Protein AF-A0A656JTE7-F1 (afdb_monomer_lite)

Foldseek 3Di:
DVVVVVVVVVVVPPPDPPLQDFDKDKDADDDPQQADDPVLLVLLVVCQDDDSQVVLQLQLQVLLCAPPPDPDSVVSCVSPVVWHWGWDDDPGHIMIIIDRGGCSQDDPNHGDNVSSNSSSLSSQLSSVVVVVVPDPPADPVDPVSVVVVVVVSCVSSVVDDPPDDDQEDEWDDDLDDDPVQLQVLLVQLLVSLLVVHHYDYPDHHRSRVRSVNNNVVNVVVVVNDD

Radius of gyration: 21.3 Å; chains: 1; bounding box: 39×56×63 Å

Structure (mmCIF, N/CA/C/O backbone):
data_AF-A0A656JTE7-F1
#
_entry.id   AF-A0A656JTE7-F1
#
loop_
_atom_site.group_PDB
_atom_site.id
_atom_site.type_symbol
_atom_site.label_atom_id
_atom_site.label_alt_id
_atom_site.label_comp_id
_atom_site.label_asym_id
_atom_site.label_entity_id
_atom_site.label_seq_id
_atom_site.pdbx_PDB_ins_code
_atom_site.Cartn_x
_atom_site.Cartn_y
_atom_site.Cartn_z
_atom_site.occupancy
_atom_site.B_iso_or_equiv
_atom_site.auth_seq_id
_atom_site.auth_comp_id
_atom_site.auth_asym_id
_atom_site.auth_atom_id
_atom_site.pdbx_PDB_model_num
ATOM 1 N N . MET A 1 1 ? -14.676 37.679 -35.243 1.00 40.81 1 MET A N 1
ATOM 2 C CA . MET A 1 1 ? -15.441 36.470 -34.857 1.00 40.81 1 MET A CA 1
ATOM 3 C C . MET A 1 1 ? -14.579 35.398 -34.183 1.00 40.81 1 MET A C 1
ATOM 5 O O . MET A 1 1 ? -15.096 34.707 -33.324 1.00 40.81 1 MET A O 1
ATOM 9 N N . PHE A 1 2 ? -13.274 35.297 -34.479 1.00 31.73 2 PHE A N 1
ATOM 10 C CA . PHE A 1 2 ? -12.371 34.332 -33.820 1.00 31.73 2 PHE A CA 1
ATOM 11 C C . PHE A 1 2 ? -11.876 34.737 -32.419 1.00 31.73 2 PHE A C 1
ATOM 13 O O . PHE A 1 2 ? -11.515 33.875 -31.628 1.00 31.73 2 PHE A O 1
ATOM 20 N N . THR A 1 3 ? -11.901 36.024 -32.073 1.00 31.39 3 THR A N 1
ATOM 21 C CA . THR A 1 3 ? -11.416 36.503 -30.767 1.00 31.39 3 THR A CA 1
ATOM 22 C C . THR A 1 3 ? -12.443 36.350 -29.641 1.00 31.39 3 THR A C 1
ATOM 24 O O . THR A 1 3 ? -12.059 36.286 -28.483 1.00 31.39 3 THR A O 1
ATOM 27 N N . ILE A 1 4 ? -13.737 36.241 -29.966 1.00 37.91 4 ILE A N 1
ATOM 28 C CA . ILE A 1 4 ? -14.815 36.108 -28.967 1.00 37.91 4 ILE A CA 1
ATOM 29 C C . ILE A 1 4 ? -14.933 34.652 -28.476 1.00 37.91 4 ILE A C 1
ATOM 31 O O . ILE A 1 4 ? -15.055 34.431 -27.280 1.00 37.91 4 ILE A O 1
ATOM 35 N N . LEU A 1 5 ? -14.727 33.652 -29.348 1.00 35.12 5 LEU A N 1
ATOM 36 C CA . LEU A 1 5 ? -14.721 32.234 -28.945 1.00 35.12 5 LEU A CA 1
ATOM 37 C C . LEU A 1 5 ? -13.533 31.837 -28.050 1.00 35.12 5 LEU A C 1
ATOM 39 O O . LEU A 1 5 ? -13.635 30.886 -27.281 1.00 35.12 5 LEU A O 1
ATOM 43 N N . MET A 1 6 ? -12.402 32.543 -28.133 1.00 35.53 6 MET A 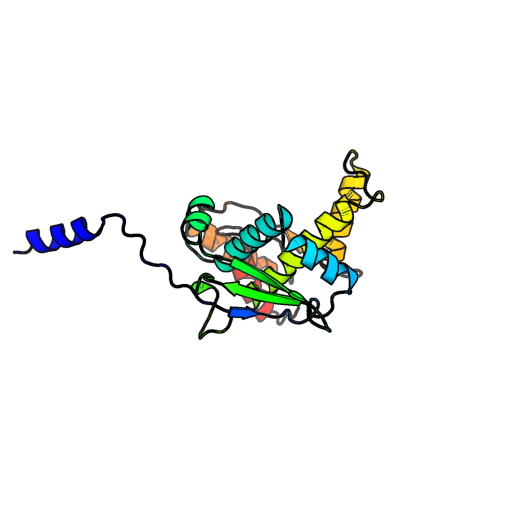N 1
ATOM 44 C CA . MET A 1 6 ? -11.236 32.242 -27.293 1.00 35.53 6 MET A CA 1
ATOM 45 C C . MET A 1 6 ? -11.370 32.848 -25.888 1.00 35.53 6 MET A C 1
ATOM 47 O O . MET A 1 6 ? -10.852 32.284 -24.928 1.00 35.53 6 MET A O 1
ATOM 51 N N . LEU A 1 7 ? -12.114 33.952 -25.755 1.00 33.84 7 LEU A N 1
ATOM 52 C CA . LEU A 1 7 ? -12.445 34.560 -24.465 1.00 33.84 7 LEU A CA 1
ATOM 53 C C . LEU A 1 7 ? -13.549 33.790 -23.725 1.00 33.84 7 LEU A C 1
ATOM 55 O O . LEU A 1 7 ? -13.443 33.655 -22.511 1.00 33.84 7 LEU A O 1
ATOM 59 N N . ASP A 1 8 ? -14.507 33.174 -24.427 1.00 35.09 8 ASP A N 1
ATOM 60 C CA . ASP A 1 8 ? -15.477 32.255 -23.800 1.00 35.09 8 ASP A CA 1
ATOM 61 C C . ASP A 1 8 ? -14.818 30.951 -23.304 1.00 35.09 8 ASP A C 1
ATOM 63 O O . ASP A 1 8 ? -15.209 30.401 -22.275 1.00 35.09 8 ASP A O 1
ATOM 67 N N . CYS A 1 9 ? -13.751 30.483 -23.966 1.00 35.25 9 CYS A N 1
ATOM 68 C CA . CYS A 1 9 ? -12.954 29.349 -23.482 1.00 35.25 9 CYS A CA 1
ATOM 69 C C . CYS A 1 9 ? -12.100 29.692 -22.247 1.00 35.25 9 CYS A C 1
ATOM 71 O O . CYS A 1 9 ? -11.845 28.815 -21.425 1.00 35.25 9 CYS A O 1
ATOM 73 N N . ILE A 1 10 ? -11.675 30.952 -22.096 1.00 40.16 10 ILE A N 1
ATOM 74 C CA . ILE A 1 10 ? -10.917 31.421 -20.925 1.00 40.16 10 ILE A CA 1
ATOM 75 C C . ILE A 1 10 ? -11.865 31.777 -19.765 1.00 40.16 10 ILE A C 1
ATOM 77 O O . ILE A 1 10 ? -11.528 31.528 -18.611 1.00 40.16 10 ILE A O 1
ATOM 81 N N . ALA A 1 11 ? -13.085 32.253 -20.043 1.00 34.31 11 ALA A N 1
ATOM 82 C CA . ALA A 1 11 ? -14.123 32.479 -19.031 1.00 34.31 11 ALA A CA 1
ATOM 83 C C . ALA A 1 11 ? -14.723 31.172 -18.467 1.00 34.31 11 ALA A C 1
ATOM 85 O O . ALA A 1 11 ? -15.255 31.163 -17.361 1.00 34.31 11 ALA A O 1
ATOM 86 N N . LEU A 1 12 ? -14.575 30.042 -19.170 1.00 37.16 12 LEU A N 1
ATOM 87 C CA . LEU A 1 12 ? -14.882 28.702 -18.646 1.00 37.16 12 LEU A CA 1
ATOM 88 C C . LEU A 1 12 ? -13.762 28.099 -17.776 1.00 37.16 12 LEU A C 1
ATOM 90 O O . LEU A 1 12 ? -13.937 27.002 -17.249 1.00 37.16 12 LEU A O 1
ATOM 94 N N . MET A 1 13 ? -12.643 28.809 -17.582 1.00 37.09 13 MET A N 1
ATOM 95 C CA . MET A 1 13 ? -11.623 28.480 -16.575 1.00 37.09 13 MET A CA 1
ATOM 96 C C . MET A 1 13 ? -11.874 29.189 -15.232 1.00 37.09 13 MET A C 1
ATOM 98 O O . MET A 1 13 ? -10.973 29.281 -14.398 1.00 37.09 13 MET A O 1
ATOM 102 N N . GLU A 1 14 ? -13.098 29.665 -14.983 1.00 37.28 14 GLU A N 1
ATOM 103 C CA . GLU A 1 14 ? -13.570 29.810 -13.609 1.00 37.28 14 GLU A CA 1
ATOM 104 C C . GLU A 1 14 ? -13.560 28.439 -12.934 1.00 37.28 14 GLU A C 1
ATOM 106 O O . GLU A 1 14 ? -13.979 27.436 -13.508 1.00 37.28 14 GLU A O 1
ATOM 111 N N . ASN A 1 15 ? -13.059 28.431 -11.703 1.00 43.12 15 ASN A N 1
ATOM 112 C CA . ASN A 1 15 ? -12.773 27.312 -10.815 1.00 43.12 15 ASN A C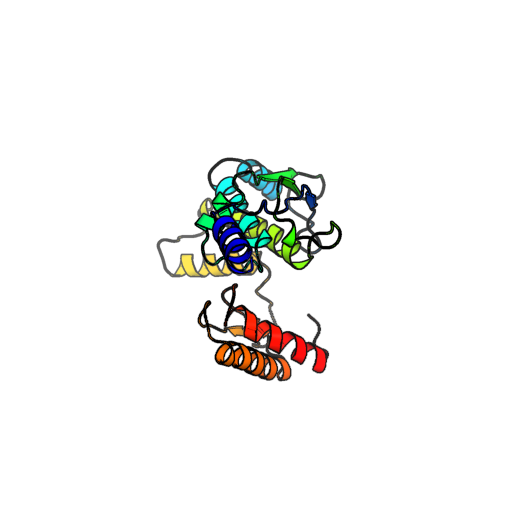A 1
ATOM 113 C C . ASN A 1 15 ? -14.024 26.480 -10.443 1.00 43.12 15 ASN A C 1
ATOM 115 O O . ASN A 1 15 ? -14.351 26.306 -9.270 1.00 43.12 15 ASN A O 1
ATOM 119 N N . ARG A 1 16 ? -14.762 25.969 -11.432 1.00 37.91 16 ARG A N 1
ATOM 120 C CA . ARG A 1 16 ? -15.758 24.923 -11.241 1.00 37.91 16 ARG A CA 1
ATOM 121 C C . ARG A 1 16 ? -14.979 23.646 -10.990 1.00 37.91 16 ARG A C 1
ATOM 123 O O . ARG A 1 16 ? -14.447 23.049 -11.923 1.00 37.91 16 ARG A O 1
ATOM 130 N N . MET A 1 17 ? -14.913 23.228 -9.725 1.00 46.97 17 MET A N 1
ATOM 131 C CA . MET A 1 17 ? -14.625 21.835 -9.405 1.00 46.97 17 MET A CA 1
ATOM 132 C C . MET A 1 17 ? -15.551 20.980 -10.273 1.00 46.97 17 MET A C 1
ATOM 134 O O . MET A 1 17 ? -16.766 20.978 -10.074 1.00 46.97 17 MET A O 1
ATOM 138 N N . ILE A 1 18 ? -14.992 20.320 -11.288 1.00 51.16 18 ILE A N 1
ATOM 139 C CA . ILE A 1 18 ? -15.720 19.323 -12.066 1.00 51.16 18 ILE A CA 1
ATOM 140 C C . ILE A 1 18 ? -16.285 18.337 -11.037 1.00 51.16 18 ILE A C 1
ATOM 142 O O . ILE A 1 18 ? -15.498 17.854 -10.214 1.00 51.16 18 ILE A O 1
ATOM 146 N N . PRO A 1 19 ? -17.604 18.059 -11.028 1.00 57.41 19 PRO A N 1
ATOM 147 C CA . PRO A 1 19 ? -18.173 17.091 -10.105 1.00 57.41 19 PRO A CA 1
ATOM 148 C C . PRO A 1 19 ? -17.434 15.771 -10.305 1.00 57.41 19 PRO A C 1
ATOM 150 O O . PRO A 1 19 ? -17.513 15.167 -11.377 1.00 57.41 19 PRO A O 1
ATOM 153 N N . ARG A 1 20 ? -16.646 15.357 -9.310 1.00 75.94 20 ARG A N 1
ATOM 154 C CA . ARG A 1 20 ? -15.964 14.067 -9.374 1.00 75.94 20 ARG A CA 1
ATOM 155 C C . ARG A 1 20 ? -17.026 12.983 -9.282 1.00 75.94 20 ARG A C 1
ATOM 157 O O . ARG A 1 20 ? -17.931 13.071 -8.455 1.00 75.94 20 ARG A O 1
ATOM 164 N N . GLN A 1 21 ? -16.942 11.993 -10.164 1.00 89.19 21 GLN A N 1
ATOM 165 C CA . GLN A 1 21 ? -17.886 10.887 -10.146 1.00 89.19 21 GLN A CA 1
ATOM 166 C C . GLN A 1 21 ? -17.692 10.080 -8.865 1.00 89.19 21 GLN A C 1
ATOM 168 O O . GLN A 1 21 ? -16.569 9.726 -8.498 1.00 89.19 21 GLN A O 1
ATOM 173 N N . VAL A 1 22 ? -18.807 9.806 -8.196 1.00 94.50 22 VAL A N 1
ATOM 174 C CA . VAL A 1 22 ? -18.844 9.015 -6.972 1.00 94.50 22 VAL A CA 1
ATOM 175 C C . VAL A 1 22 ? -19.717 7.783 -7.154 1.00 94.50 22 VAL A C 1
ATOM 177 O O . VAL A 1 22 ? -20.638 7.779 -7.971 1.00 94.50 22 VAL A O 1
ATOM 180 N N . ILE A 1 23 ? -19.436 6.744 -6.376 1.00 95.75 23 ILE A N 1
ATOM 181 C CA . ILE A 1 23 ? -20.172 5.482 -6.396 1.00 95.75 23 ILE A CA 1
ATOM 182 C C . ILE A 1 23 ? -20.389 4.958 -4.974 1.00 95.75 23 ILE A C 1
ATOM 184 O O . ILE A 1 23 ? -19.527 5.092 -4.104 1.00 95.75 23 ILE A O 1
ATOM 188 N N . ASN A 1 24 ? -21.553 4.351 -4.742 1.00 97.31 24 ASN A N 1
ATOM 189 C CA . ASN A 1 24 ? -21.821 3.582 -3.531 1.00 97.31 24 ASN A CA 1
ATOM 190 C C . ASN A 1 24 ? -21.521 2.111 -3.808 1.00 97.31 24 ASN A C 1
ATOM 192 O O . ASN A 1 24 ? -21.943 1.578 -4.834 1.00 97.31 24 ASN A O 1
ATOM 196 N N . ALA A 1 25 ? -20.817 1.449 -2.898 1.00 96.88 25 ALA A N 1
ATOM 197 C CA . ALA A 1 25 ? -20.399 0.069 -3.094 1.00 96.88 25 ALA A CA 1
ATOM 198 C C . ALA A 1 25 ? -20.366 -0.705 -1.783 1.00 96.88 25 ALA A C 1
ATOM 200 O O . ALA A 1 25 ? -20.156 -0.153 -0.708 1.00 96.88 25 ALA A O 1
ATOM 201 N N . THR A 1 26 ? -20.520 -2.019 -1.885 1.00 95.06 26 THR A N 1
ATOM 202 C CA . THR A 1 26 ? -20.276 -2.936 -0.776 1.00 95.06 26 THR A CA 1
ATOM 203 C C . THR A 1 26 ? -19.145 -3.867 -1.162 1.00 95.06 26 THR A C 1
ATOM 205 O O . THR A 1 26 ? -19.213 -4.524 -2.198 1.00 95.06 26 THR A O 1
ATOM 208 N N . VAL A 1 27 ? -18.109 -3.940 -0.331 1.00 93.56 27 VAL A N 1
ATOM 209 C CA . VAL A 1 27 ? -16.946 -4.788 -0.584 1.00 93.56 27 VAL A CA 1
ATOM 210 C C . VAL A 1 27 ? -16.661 -5.701 0.597 1.00 93.56 27 VAL A C 1
ATOM 212 O O . VAL A 1 27 ? -16.775 -5.321 1.760 1.00 93.56 27 VAL A O 1
ATOM 215 N N . SER A 1 28 ? -16.277 -6.930 0.284 1.00 90.94 28 SER A N 1
ATOM 216 C CA . SER A 1 28 ? -15.847 -7.936 1.253 1.00 90.94 28 SER A CA 1
ATOM 217 C C . SER A 1 28 ? -14.386 -8.304 0.993 1.00 90.94 28 SER A C 1
ATOM 219 O O . SER A 1 28 ? -13.942 -8.217 -0.158 1.00 90.94 28 SER A O 1
ATOM 221 N N . PRO A 1 29 ? -13.627 -8.690 2.031 1.00 87.06 29 PRO A N 1
ATOM 222 C CA . PRO A 1 29 ? -12.248 -9.121 1.871 1.00 87.06 29 PRO A CA 1
ATOM 223 C C . PRO A 1 29 ? -12.187 -10.385 1.009 1.00 87.06 29 PRO A C 1
ATOM 225 O O . PRO A 1 29 ? -13.162 -11.129 0.908 1.00 87.06 29 PRO A O 1
ATOM 228 N N . LYS A 1 30 ? -11.029 -10.621 0.387 1.00 82.12 30 LYS A N 1
ATOM 229 C CA . LYS A 1 30 ? -10.716 -11.874 -0.308 1.00 82.12 30 LYS A CA 1
ATOM 230 C C . LYS A 1 30 ? -9.416 -12.464 0.232 1.00 82.12 30 LYS A C 1
ATOM 232 O O . LYS A 1 30 ? -8.513 -11.722 0.622 1.00 82.12 30 LYS A O 1
ATOM 237 N N . GLY A 1 31 ? -9.309 -13.788 0.233 1.00 72.62 31 GLY A N 1
ATOM 238 C CA . GLY A 1 31 ? -8.106 -14.513 0.635 1.00 72.62 31 GLY A CA 1
ATOM 239 C C . GLY A 1 31 ? -7.817 -14.429 2.137 1.00 72.62 31 GLY A C 1
ATOM 240 O O . GLY A 1 31 ? -8.676 -14.689 2.972 1.00 72.62 31 GLY A O 1
ATOM 241 N N . SER A 1 32 ? -6.584 -14.072 2.508 1.00 63.12 32 SER A N 1
ATOM 242 C CA . SER A 1 32 ? -6.086 -14.140 3.895 1.00 63.12 32 SER A CA 1
ATOM 243 C C . SER A 1 32 ? -6.817 -13.266 4.918 1.00 63.12 32 SER A C 1
ATOM 245 O O . SER A 1 32 ? -6.606 -13.459 6.115 1.00 63.12 32 SER A O 1
ATOM 247 N N . LEU A 1 33 ? -7.615 -12.303 4.451 1.00 62.75 33 LEU A N 1
ATOM 248 C CA . LEU A 1 33 ? -8.364 -11.343 5.269 1.00 62.75 33 LEU A CA 1
ATOM 249 C C . LEU A 1 33 ? -9.844 -11.737 5.430 1.00 62.75 33 LEU A C 1
ATOM 251 O O . LEU A 1 33 ? -10.611 -10.981 6.016 1.00 62.75 33 LEU A O 1
ATOM 255 N N . GLU A 1 34 ? -10.257 -12.898 4.909 1.00 63.53 34 GLU A N 1
ATOM 256 C CA . GLU A 1 34 ? -11.636 -13.394 5.027 1.00 63.53 34 GLU A CA 1
ATOM 257 C C . GLU A 1 34 ? -11.997 -13.791 6.459 1.00 63.53 34 GLU A C 1
ATOM 259 O O . GLU A 1 34 ? -13.137 -13.622 6.874 1.00 63.53 34 GLU A O 1
ATOM 264 N N . THR A 1 35 ? -11.036 -14.280 7.242 1.00 60.31 35 THR A N 1
ATOM 265 C CA . THR A 1 35 ? -11.292 -14.776 8.596 1.00 60.31 35 THR A CA 1
ATOM 266 C C . THR A 1 35 ? -10.740 -13.814 9.637 1.00 60.31 35 THR A C 1
ATOM 268 O O . THR A 1 35 ? -9.527 -13.751 9.839 1.00 60.31 35 THR A O 1
ATOM 271 N N . LEU A 1 36 ? -11.641 -13.109 10.315 1.00 64.25 36 LEU A N 1
ATOM 272 C CA . LEU A 1 36 ? -11.348 -12.333 11.518 1.00 64.25 36 LEU A CA 1
ATOM 273 C C . LEU A 1 36 ? -11.951 -13.047 12.729 1.00 64.25 36 LEU A C 1
ATOM 275 O O . LEU A 1 36 ? -13.032 -13.634 12.644 1.00 64.25 36 LEU A O 1
ATOM 279 N N . SER A 1 37 ? -11.257 -13.007 13.859 1.00 62.41 37 SER A N 1
ATOM 280 C CA . SER A 1 37 ? -11.794 -13.472 15.134 1.00 62.41 37 SER A CA 1
ATOM 281 C C . SER A 1 37 ? -12.897 -12.536 15.629 1.00 62.41 37 SER A C 1
ATOM 283 O O . SER A 1 37 ? -12.897 -11.339 15.347 1.00 62.41 37 SER A O 1
ATOM 285 N N . GLN A 1 38 ? -13.813 -13.057 16.448 1.00 61.38 38 GLN A N 1
ATOM 286 C CA . GLN A 1 38 ? -14.874 -12.239 17.050 1.00 61.38 38 GLN A CA 1
ATOM 287 C C . GLN A 1 38 ? -14.330 -11.061 17.874 1.00 61.38 38 GLN A C 1
ATOM 289 O O . GLN A 1 38 ? -14.959 -10.011 17.951 1.00 61.38 38 GLN A O 1
ATOM 294 N N . ARG A 1 39 ? -13.128 -11.206 18.446 1.00 67.12 39 ARG A N 1
ATOM 295 C CA . ARG A 1 39 ? -12.445 -10.130 19.168 1.00 67.12 39 ARG A CA 1
ATOM 296 C C . ARG A 1 39 ? -11.990 -9.010 18.230 1.00 67.12 39 ARG A C 1
ATOM 298 O O . ARG A 1 39 ? -12.254 -7.850 18.524 1.00 67.12 39 ARG A O 1
ATOM 305 N N . GLU A 1 40 ? -11.359 -9.349 17.108 1.00 65.75 40 GLU A N 1
ATOM 306 C CA . GLU A 1 40 ? -10.954 -8.368 16.087 1.00 65.75 40 GLU A CA 1
ATOM 307 C C . GLU A 1 40 ? -12.183 -7.673 15.492 1.00 65.75 40 GLU A C 1
ATOM 309 O O . GLU A 1 40 ? -12.191 -6.462 15.315 1.00 65.75 40 GLU A O 1
ATOM 314 N N . VAL A 1 41 ? -13.262 -8.425 15.267 1.00 65.62 41 VAL A N 1
ATOM 315 C CA . VAL A 1 41 ? -14.554 -7.917 14.789 1.00 65.62 41 VAL A CA 1
ATOM 316 C C . VAL A 1 41 ? -15.185 -6.935 15.792 1.00 65.62 41 VAL A C 1
ATOM 318 O O . VAL A 1 41 ? -15.651 -5.866 15.393 1.00 65.62 41 VAL A O 1
ATOM 321 N N . GLN A 1 42 ? -15.151 -7.220 17.097 1.00 67.19 42 GLN A N 1
ATOM 322 C CA . GLN A 1 42 ? -15.615 -6.290 18.139 1.00 67.19 42 GLN A CA 1
ATOM 323 C C . GLN A 1 42 ? -14.742 -5.032 18.248 1.00 67.19 42 GLN A C 1
ATOM 325 O O . GLN A 1 42 ? -15.283 -3.930 18.340 1.00 67.19 42 GLN A O 1
ATOM 330 N N . GLN A 1 43 ? -13.416 -5.171 18.167 1.00 66.62 43 GLN A N 1
ATOM 331 C CA . GLN A 1 43 ? -12.492 -4.030 18.106 1.00 66.62 43 GLN A CA 1
ATOM 332 C C . GLN A 1 43 ? -12.757 -3.165 16.864 1.00 66.62 43 GLN A C 1
ATOM 334 O O . GLN A 1 43 ? -12.777 -1.941 16.957 1.00 66.62 43 GLN A O 1
ATOM 339 N N . LEU A 1 44 ? -13.074 -3.791 15.727 1.00 64.50 44 LEU A N 1
ATOM 340 C CA . LEU A 1 44 ? -13.487 -3.122 14.490 1.00 64.50 44 LEU A CA 1
ATOM 341 C C . LEU A 1 44 ? -14.805 -2.348 14.636 1.00 64.50 44 LEU A C 1
ATOM 343 O O . LEU A 1 44 ? -14.956 -1.286 14.039 1.00 64.50 44 LEU A O 1
ATOM 347 N N . SER A 1 45 ? -15.744 -2.840 15.449 1.00 60.97 45 SER A N 1
ATOM 348 C CA . SER A 1 45 ? -16.985 -2.113 15.757 1.00 60.97 45 SER A CA 1
ATOM 349 C C . SER A 1 45 ? -16.732 -0.869 16.593 1.00 60.97 45 SER A C 1
ATOM 351 O O . SER A 1 45 ? -17.355 0.161 16.349 1.00 60.97 45 SER A O 1
ATOM 353 N N . ALA A 1 46 ? -15.827 -0.961 17.573 1.00 60.84 46 ALA A N 1
ATOM 354 C CA . ALA A 1 46 ? -15.418 0.177 18.390 1.00 60.84 46 ALA A CA 1
ATOM 355 C C . ALA A 1 46 ? -14.660 1.214 17.541 1.00 60.84 46 ALA A C 1
ATOM 357 O O . ALA A 1 46 ? -14.930 2.411 17.645 1.00 60.84 46 ALA A O 1
ATOM 358 N N . ALA A 1 47 ? -13.823 0.738 16.608 1.00 56.47 47 ALA A N 1
ATOM 359 C CA . ALA A 1 47 ? -13.155 1.544 15.588 1.00 56.47 47 ALA A CA 1
ATOM 360 C C . ALA A 1 47 ? -14.116 2.203 14.579 1.00 56.47 47 ALA A C 1
ATOM 362 O O . ALA A 1 47 ? -13.695 3.073 13.825 1.00 56.47 47 ALA A O 1
ATOM 363 N N . GLY A 1 48 ? -15.404 1.837 14.573 1.00 56.97 48 GLY A N 1
ATOM 364 C CA . GLY A 1 48 ? -16.463 2.525 13.828 1.00 56.97 48 GLY A CA 1
ATOM 365 C C . GLY A 1 48 ? -16.837 3.903 14.394 1.00 56.97 48 GLY A C 1
ATOM 366 O O . GLY A 1 48 ? -17.691 4.580 13.829 1.00 56.97 48 GLY A O 1
ATOM 367 N N . SER A 1 49 ? -16.218 4.327 15.501 1.00 62.34 49 SER A N 1
ATOM 368 C CA . SER A 1 49 ? -16.432 5.635 16.122 1.00 62.34 49 SER A CA 1
ATOM 369 C C . SER A 1 49 ? -15.112 6.255 16.599 1.00 62.34 49 SER A C 1
ATOM 371 O O . SER A 1 49 ? -14.153 5.549 16.901 1.00 62.34 49 SER A O 1
ATOM 373 N N . GLY A 1 50 ? -15.040 7.588 16.651 1.00 75.19 50 GLY A N 1
ATOM 374 C CA . GLY A 1 50 ? -13.891 8.312 17.210 1.00 75.19 50 GLY A CA 1
ATOM 375 C C . GLY A 1 50 ? -12.687 8.487 16.271 1.00 75.19 50 GLY A C 1
ATOM 376 O O . GLY A 1 50 ? -12.822 8.664 15.056 1.00 75.19 50 GLY A O 1
ATOM 377 N N . SER A 1 51 ? -11.485 8.514 16.852 1.00 81.31 51 SER A N 1
ATOM 378 C CA . SER A 1 51 ? -10.222 8.797 16.152 1.00 81.31 51 SER A CA 1
ATOM 379 C C . SER A 1 51 ? -9.829 7.691 15.174 1.00 81.31 51 SER A C 1
ATOM 381 O O . SER A 1 51 ? -9.421 7.992 14.054 1.00 81.31 51 SER A O 1
ATOM 383 N N . THR A 1 52 ? -10.013 6.424 15.554 1.00 81.69 52 THR A N 1
ATOM 384 C CA . THR A 1 52 ? -9.692 5.259 14.716 1.00 81.69 52 THR A CA 1
ATOM 385 C C . THR A 1 52 ? -10.555 5.220 13.455 1.00 81.69 52 THR A C 1
ATOM 387 O O . THR A 1 52 ? -10.036 4.979 12.365 1.00 81.69 52 THR A O 1
ATOM 390 N N . TYR A 1 53 ? -11.846 5.552 13.575 1.00 84.75 53 TYR A N 1
ATOM 391 C CA . TYR A 1 53 ? -12.738 5.719 12.424 1.00 84.75 53 TYR A CA 1
ATOM 392 C C . TYR A 1 53 ? -12.217 6.787 11.468 1.00 84.75 53 TYR A C 1
ATOM 394 O O . TYR A 1 53 ? -12.099 6.564 10.265 1.00 84.75 53 TYR A O 1
ATOM 402 N N . THR A 1 54 ? -11.877 7.953 12.022 1.00 88.44 54 THR A N 1
ATOM 403 C CA . THR A 1 54 ? -11.393 9.099 11.248 1.00 88.44 54 THR A CA 1
ATOM 404 C C . THR A 1 54 ? -10.112 8.742 10.496 1.00 88.44 54 THR A C 1
ATOM 406 O O . THR A 1 54 ? -10.002 9.038 9.305 1.00 88.44 54 THR A O 1
ATOM 409 N N . LEU A 1 55 ? -9.182 8.045 11.156 1.00 89.31 55 LEU A N 1
ATOM 410 C CA . LEU A 1 55 ? -7.951 7.554 10.546 1.00 89.31 55 LEU A CA 1
ATOM 411 C C . LEU A 1 55 ? -8.243 6.553 9.422 1.00 89.31 55 LEU A C 1
ATOM 413 O O . LEU A 1 55 ? -7.751 6.724 8.307 1.00 89.31 55 LEU A O 1
ATOM 417 N N . PHE A 1 56 ? -9.082 5.545 9.674 1.00 90.62 56 PHE A N 1
ATOM 418 C CA . PHE A 1 56 ? -9.413 4.556 8.651 1.00 90.62 56 PHE A CA 1
ATOM 419 C C . PHE A 1 56 ? -10.124 5.187 7.451 1.00 90.62 56 PHE A C 1
ATOM 421 O O . PHE A 1 56 ? -9.770 4.887 6.314 1.00 90.62 56 PHE A O 1
ATOM 428 N N . ARG A 1 57 ? -11.058 6.117 7.676 1.00 92.31 57 ARG A N 1
ATOM 429 C CA . ARG A 1 57 ? -11.721 6.883 6.613 1.00 92.31 57 ARG A CA 1
ATOM 430 C C . ARG A 1 57 ? -10.710 7.650 5.759 1.00 92.31 57 ARG A C 1
ATOM 432 O O . ARG A 1 57 ? -10.787 7.598 4.533 1.00 92.31 57 ARG A O 1
ATOM 439 N N . GLN A 1 58 ? -9.748 8.333 6.382 1.00 92.81 58 GLN A N 1
ATOM 440 C CA . GLN A 1 58 ? -8.689 9.056 5.669 1.00 92.81 58 GLN A CA 1
ATOM 441 C C . GLN A 1 58 ? -7.801 8.106 4.852 1.00 92.81 58 GLN A C 1
ATOM 443 O O . GLN A 1 58 ? -7.550 8.364 3.673 1.00 92.81 58 GLN A O 1
ATOM 448 N N . CYS A 1 59 ? -7.376 6.981 5.436 1.00 93.50 59 CYS A N 1
ATOM 449 C CA . CYS A 1 59 ? -6.594 5.960 4.740 1.00 93.50 59 CYS A CA 1
ATOM 450 C C . CYS A 1 59 ? -7.369 5.345 3.567 1.00 93.50 59 CYS A C 1
ATOM 452 O O . CYS A 1 59 ? -6.828 5.224 2.468 1.00 93.50 59 CYS A O 1
ATOM 454 N N . ALA A 1 60 ? -8.641 4.999 3.773 1.00 94.62 60 ALA A N 1
ATOM 455 C CA . ALA A 1 60 ? -9.507 4.445 2.742 1.00 94.62 60 ALA A CA 1
ATOM 456 C C . ALA A 1 60 ? -9.671 5.420 1.573 1.00 94.62 60 ALA A C 1
ATOM 458 O O . ALA A 1 60 ? -9.533 5.023 0.418 1.00 94.62 60 ALA A O 1
ATOM 459 N N . LEU A 1 61 ? -9.883 6.707 1.855 1.00 94.19 61 LEU A N 1
ATOM 460 C CA . LEU A 1 61 ? -9.994 7.720 0.812 1.00 94.19 61 LEU A CA 1
ATOM 461 C C . LEU A 1 61 ? -8.682 7.916 0.039 1.00 94.19 61 LEU A C 1
ATOM 463 O O . LEU A 1 61 ? -8.714 8.088 -1.182 1.00 94.19 61 LEU A O 1
ATOM 467 N N . ALA A 1 62 ? -7.534 7.856 0.719 1.00 92.44 62 ALA A N 1
ATOM 468 C CA . ALA A 1 62 ? -6.226 7.908 0.070 1.00 92.44 62 ALA A CA 1
ATOM 469 C C . ALA A 1 62 ? -6.010 6.704 -0.865 1.00 92.44 62 ALA A C 1
ATOM 471 O O . ALA A 1 62 ? -5.562 6.871 -1.998 1.00 92.44 62 ALA A O 1
ATOM 472 N N . ILE A 1 63 ? -6.401 5.505 -0.421 1.00 94.25 63 ILE A N 1
ATOM 473 C CA . ILE A 1 63 ? -6.356 4.264 -1.207 1.00 94.25 63 ILE A CA 1
ATOM 474 C C . ILE A 1 63 ? -7.276 4.345 -2.431 1.00 94.25 63 ILE A C 1
ATOM 476 O O . ILE A 1 63 ? -6.866 4.005 -3.536 1.00 94.25 63 ILE A O 1
ATOM 480 N N . LEU A 1 64 ? -8.506 4.833 -2.268 1.00 93.94 64 LEU A N 1
ATOM 481 C CA . LEU A 1 64 ? -9.469 4.960 -3.367 1.00 93.94 64 LEU A CA 1
ATOM 482 C C . LEU A 1 64 ? -9.051 6.012 -4.409 1.00 93.94 64 LEU A C 1
ATOM 484 O O . LEU A 1 64 ? -9.502 5.956 -5.546 1.00 93.94 64 LEU A O 1
ATOM 488 N N . ASN A 1 65 ? -8.167 6.946 -4.048 1.00 89.75 65 ASN A N 1
ATOM 489 C CA . ASN A 1 65 ? -7.603 7.942 -4.963 1.00 89.75 65 ASN A CA 1
ATOM 490 C C . ASN A 1 65 ? -6.215 7.558 -5.507 1.00 89.75 65 ASN A C 1
ATOM 492 O O . ASN A 1 65 ? -5.541 8.397 -6.113 1.00 89.75 65 ASN A O 1
ATOM 496 N N . THR A 1 66 ? -5.749 6.314 -5.327 1.00 81.19 66 THR A N 1
ATOM 497 C CA . THR A 1 66 ? -4.458 5.906 -5.899 1.00 81.19 66 THR A CA 1
ATOM 498 C C . THR A 1 66 ? -4.494 6.009 -7.422 1.00 81.19 66 THR A C 1
ATOM 500 O O . THR A 1 66 ? -5.219 5.273 -8.083 1.00 81.19 66 THR A O 1
ATOM 503 N N . GLY A 1 67 ? -3.687 6.908 -7.988 1.00 71.25 67 GLY A N 1
ATOM 504 C CA . GLY A 1 67 ? -3.658 7.174 -9.430 1.00 71.25 67 GLY A CA 1
ATOM 505 C C . GLY A 1 67 ? -4.180 8.554 -9.825 1.00 71.25 67 GLY A C 1
ATOM 506 O O . GLY A 1 67 ? -3.888 8.991 -10.937 1.00 71.25 67 GLY A O 1
ATOM 507 N N . ALA A 1 68 ? -4.847 9.270 -8.915 1.00 71.06 68 ALA A N 1
ATOM 508 C CA . ALA A 1 68 ? -5.173 10.673 -9.117 1.00 71.06 68 ALA A CA 1
ATOM 509 C C . ALA A 1 68 ? -3.887 11.514 -9.210 1.00 71.06 68 ALA A C 1
ATOM 511 O O . ALA A 1 68 ? -2.953 11.344 -8.426 1.00 71.06 68 ALA A O 1
ATOM 512 N N . HIS A 1 69 ? -3.844 12.454 -10.154 1.00 68.06 69 HIS A N 1
ATOM 513 C CA . HIS A 1 69 ? -2.754 13.428 -10.294 1.00 68.06 69 HIS A CA 1
ATOM 514 C C . HIS A 1 69 ? -2.920 14.601 -9.313 1.00 68.06 69 HIS A C 1
ATOM 516 O O . HIS A 1 69 ? -2.910 15.765 -9.708 1.00 68.06 69 HIS A O 1
ATOM 522 N N . VAL A 1 70 ? -3.138 14.293 -8.033 1.00 70.69 70 VAL A N 1
ATOM 523 C CA . VAL A 1 70 ? -3.333 15.283 -6.969 1.00 70.69 70 VAL A CA 1
ATOM 524 C C . VAL A 1 70 ? -2.324 15.010 -5.864 1.00 70.69 70 VAL A C 1
ATOM 526 O O . VAL A 1 70 ? -2.462 14.045 -5.120 1.00 70.69 70 VAL A O 1
ATOM 529 N N . ASP A 1 71 ? -1.336 15.893 -5.734 1.00 68.50 71 ASP A N 1
ATOM 530 C CA . ASP A 1 71 ? -0.265 15.768 -4.734 1.00 68.50 71 ASP A CA 1
ATOM 531 C C . ASP A 1 71 ? -0.610 16.441 -3.387 1.00 68.50 71 ASP A C 1
ATOM 533 O O . ASP A 1 71 ? 0.213 16.483 -2.475 1.00 68.50 71 ASP A O 1
ATOM 537 N N . ASN A 1 72 ? -1.833 16.968 -3.227 1.00 76.88 72 ASN A N 1
ATOM 538 C CA . ASN A 1 72 ? -2.290 17.613 -1.993 1.00 76.88 72 ASN A CA 1
ATOM 539 C C . ASN A 1 72 ? -3.393 16.797 -1.296 1.00 76.88 72 ASN A C 1
ATOM 541 O O . ASN A 1 72 ? -4.529 16.728 -1.770 1.00 76.88 72 ASN A O 1
ATOM 545 N N . ALA A 1 73 ? -3.068 16.243 -0.124 1.00 77.19 73 ALA A N 1
ATOM 546 C CA . ALA A 1 73 ? -4.001 15.469 0.696 1.00 77.19 73 ALA A CA 1
ATOM 547 C C . ALA A 1 73 ? -5.243 16.273 1.116 1.00 77.19 73 ALA A C 1
ATOM 549 O O . ALA A 1 73 ? -6.352 15.744 1.089 1.00 77.19 73 ALA A O 1
ATOM 550 N N . LYS A 1 74 ? -5.086 17.563 1.443 1.00 80.81 74 LYS A N 1
ATOM 551 C CA . LYS A 1 74 ? -6.199 18.445 1.822 1.00 80.81 74 L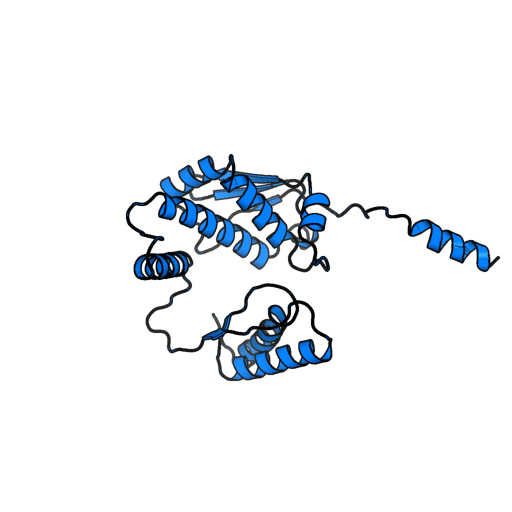YS A CA 1
ATOM 552 C C . LYS A 1 74 ? -7.197 18.591 0.675 1.00 80.81 74 LYS A C 1
ATOM 554 O O . LYS A 1 74 ? -8.389 18.419 0.887 1.00 80.81 74 LYS A O 1
ATOM 559 N N . THR A 1 75 ? -6.705 18.795 -0.546 1.00 83.44 75 THR A N 1
ATOM 560 C CA . THR A 1 75 ? -7.554 18.878 -1.743 1.00 83.44 75 THR A CA 1
ATOM 561 C C . THR A 1 75 ? -8.338 17.586 -1.989 1.00 83.44 75 THR A C 1
ATOM 563 O O . THR A 1 75 ? -9.460 17.639 -2.482 1.00 83.44 75 THR A O 1
ATOM 566 N N . ILE A 1 76 ? -7.780 16.417 -1.654 1.00 83.31 76 ILE A N 1
ATOM 567 C CA . ILE A 1 76 ? -8.499 15.137 -1.757 1.00 83.31 76 ILE A CA 1
ATOM 568 C C . ILE A 1 76 ? -9.593 15.042 -0.687 1.00 83.31 76 ILE A C 1
ATOM 570 O O . ILE A 1 76 ? -10.722 14.689 -1.019 1.00 83.31 76 ILE A O 1
ATOM 574 N N . LEU A 1 77 ? -9.271 15.375 0.567 1.00 83.75 77 LEU A N 1
ATOM 575 C CA . LEU A 1 77 ? -10.225 15.340 1.680 1.00 83.75 77 LEU A CA 1
ATOM 576 C C . LEU A 1 77 ? -11.410 16.288 1.447 1.00 83.75 77 LEU A C 1
ATOM 578 O O . LEU A 1 77 ? -12.548 15.890 1.666 1.00 83.75 77 LEU A O 1
ATOM 582 N N . GLU A 1 78 ? -11.147 17.506 0.968 1.00 86.62 78 GLU A N 1
ATOM 583 C CA . GLU A 1 78 ? -12.178 18.504 0.651 1.00 86.62 78 GLU A CA 1
ATOM 584 C C . GLU A 1 78 ? -13.041 18.075 -0.540 1.00 86.62 78 GLU A C 1
ATOM 586 O O . GLU A 1 78 ? -14.260 18.203 -0.509 1.00 86.62 78 GLU A O 1
ATOM 591 N N . ALA A 1 79 ? -12.428 17.516 -1.587 1.00 86.50 79 ALA A N 1
ATOM 592 C CA . ALA A 1 79 ? -13.162 17.093 -2.779 1.00 86.50 79 ALA A CA 1
ATOM 593 C C . ALA A 1 79 ? -14.102 15.900 -2.535 1.00 86.50 79 ALA A C 1
ATOM 595 O O . ALA A 1 79 ? -15.006 15.667 -3.335 1.00 86.50 79 ALA A O 1
ATOM 596 N N . TYR A 1 80 ? -13.878 15.143 -1.462 1.00 90.56 80 TYR A N 1
ATOM 597 C CA . TYR A 1 80 ? -14.695 14.001 -1.062 1.00 90.56 80 TYR A CA 1
ATOM 598 C C . TYR A 1 80 ? -15.151 14.147 0.395 1.00 90.56 80 TYR A C 1
ATOM 600 O O . TYR A 1 80 ? -15.092 13.201 1.180 1.00 90.56 80 TYR A O 1
ATOM 608 N N . GLU A 1 81 ? -15.619 15.340 0.770 1.00 91.50 81 GLU A N 1
ATOM 609 C CA . GLU A 1 81 ? -16.132 15.611 2.119 1.00 91.50 81 GLU A CA 1
ATOM 610 C C . GLU A 1 81 ? -17.263 14.643 2.507 1.00 91.50 81 GLU A C 1
ATOM 612 O O . GLU A 1 81 ? -17.285 14.136 3.625 1.00 91.50 81 GLU A O 1
ATOM 617 N N . SER A 1 82 ? -18.139 14.302 1.557 1.00 94.00 82 SER A N 1
ATOM 618 C CA . SER A 1 82 ? -19.273 13.390 1.753 1.00 94.00 82 SER A CA 1
ATOM 619 C C . SER A 1 82 ? -18.924 11.898 1.685 1.00 94.00 82 SER A C 1
ATOM 621 O O . SER A 1 82 ? -19.831 11.066 1.786 1.00 94.00 82 SER A O 1
ATOM 623 N N . PHE A 1 83 ? -17.651 11.539 1.479 1.00 95.44 83 PHE A N 1
ATOM 624 C CA . PHE A 1 83 ? -17.221 10.142 1.497 1.00 95.44 83 PHE A CA 1
ATOM 625 C C . PHE A 1 83 ? -17.383 9.556 2.898 1.00 95.44 83 PHE A C 1
ATOM 627 O O . PHE A 1 83 ? -16.930 10.149 3.876 1.00 95.44 83 PHE A O 1
ATOM 634 N N . GLU A 1 84 ? -17.968 8.367 2.989 1.00 94.19 84 GLU A N 1
ATOM 635 C CA . GLU A 1 84 ? -18.063 7.608 4.233 1.00 94.19 84 GLU A CA 1
ATOM 636 C C . GLU A 1 84 ? -17.730 6.137 3.991 1.00 94.19 84 GLU A C 1
ATOM 638 O O . GLU A 1 84 ? -18.001 5.578 2.925 1.00 94.19 84 GLU A O 1
ATOM 643 N N . VAL A 1 85 ? -17.163 5.492 5.009 1.00 92.75 85 VAL A N 1
ATOM 644 C CA . VAL A 1 85 ? -16.903 4.051 5.012 1.00 92.75 85 VAL A CA 1
ATOM 645 C C . VAL A 1 85 ? -17.459 3.454 6.287 1.00 92.75 85 VAL A C 1
ATOM 647 O O . VAL A 1 85 ? -17.042 3.813 7.375 1.00 92.75 85 VAL A O 1
ATOM 650 N N . ARG A 1 86 ? -18.386 2.509 6.173 1.00 89.69 86 ARG A N 1
ATOM 651 C CA . ARG A 1 86 ? -18.963 1.810 7.322 1.00 89.69 86 ARG A CA 1
ATOM 652 C C . ARG A 1 86 ? -18.458 0.386 7.380 1.00 89.69 86 ARG A C 1
ATOM 654 O O . ARG A 1 86 ? -18.394 -0.310 6.368 1.00 89.69 86 ARG A O 1
ATOM 661 N N . ILE A 1 87 ? -18.120 -0.040 8.587 1.00 86.19 87 ILE A N 1
ATOM 662 C CA . ILE A 1 87 ? -17.624 -1.380 8.867 1.00 86.19 87 ILE A CA 1
ATOM 663 C C . ILE A 1 87 ? -18.796 -2.203 9.399 1.00 86.19 87 ILE A C 1
ATOM 665 O O . ILE A 1 87 ? -19.323 -1.931 10.473 1.00 86.19 87 ILE A O 1
ATOM 669 N N . HIS A 1 88 ? -19.198 -3.217 8.639 1.00 85.06 88 HIS A N 1
ATOM 670 C CA . HIS A 1 88 ? -20.280 -4.132 8.985 1.00 85.06 88 HIS A CA 1
ATOM 671 C C . HIS A 1 88 ? -19.709 -5.484 9.390 1.00 85.06 88 HIS A C 1
ATOM 673 O O . HIS A 1 88 ? -19.005 -6.136 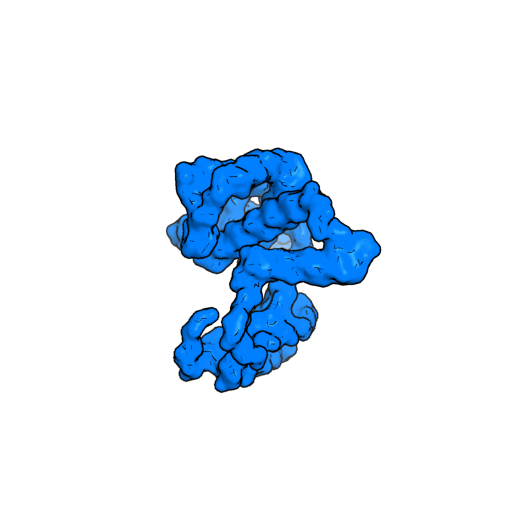8.614 1.00 85.06 88 HIS A O 1
ATOM 679 N N . GLN A 1 89 ? -20.043 -5.929 10.597 1.00 78.19 89 GLN A N 1
ATOM 680 C CA . GLN A 1 89 ? -19.718 -7.277 11.051 1.00 78.19 89 GLN A CA 1
ATOM 681 C C . GLN A 1 89 ? -20.582 -8.307 10.316 1.00 78.19 89 GLN A C 1
ATOM 683 O O . GLN A 1 89 ? -21.743 -8.047 9.992 1.00 78.19 89 GLN A O 1
ATOM 688 N N . GLN A 1 90 ? -20.016 -9.476 10.036 1.00 78.69 90 GLN A N 1
ATOM 689 C CA . GLN A 1 90 ? -20.708 -10.627 9.454 1.00 78.69 90 GLN A CA 1
ATOM 690 C C . GLN A 1 90 ? -20.283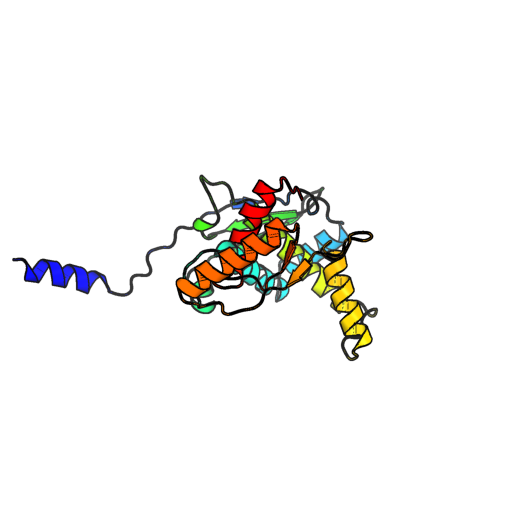 -11.896 10.210 1.00 78.69 90 GLN A C 1
ATOM 692 O O . GLN A 1 90 ? -19.219 -11.922 10.825 1.00 78.69 90 GLN A O 1
ATOM 697 N N . ASP A 1 91 ? -21.059 -12.980 10.107 1.00 72.12 91 ASP A N 1
ATOM 698 C CA . ASP A 1 91 ? -20.793 -14.241 10.829 1.00 72.12 91 ASP A CA 1
ATOM 699 C C . ASP A 1 91 ? -19.383 -14.813 10.600 1.00 72.12 91 ASP A C 1
ATOM 701 O O . ASP A 1 91 ? -18.837 -15.513 11.453 1.00 72.12 91 ASP A O 1
ATOM 705 N N . ARG A 1 92 ? -18.790 -14.533 9.433 1.00 68.00 92 ARG A N 1
ATOM 706 C CA . ARG A 1 92 ? -17.455 -14.999 9.032 1.00 68.00 92 ARG A CA 1
ATOM 707 C C . ARG A 1 92 ? -16.576 -13.869 8.505 1.00 68.00 92 ARG A C 1
ATOM 709 O O . ARG A 1 92 ? -15.923 -14.045 7.487 1.00 68.00 92 ARG A O 1
ATOM 716 N N . GLY A 1 93 ? -16.587 -12.708 9.159 1.00 76.50 93 GLY A N 1
ATOM 717 C CA . GLY A 1 93 ? -15.637 -11.636 8.863 1.00 76.50 93 GLY A CA 1
ATOM 718 C C . GLY A 1 93 ? -16.270 -10.254 8.854 1.00 76.50 93 GLY A C 1
ATOM 719 O O . GLY A 1 93 ? -17.145 -9.940 9.658 1.00 76.50 93 GLY A O 1
ATOM 720 N N . VAL A 1 94 ? -15.793 -9.409 7.945 1.00 82.81 94 VAL A N 1
ATOM 721 C CA . VAL A 1 94 ? -16.180 -7.999 7.865 1.00 82.81 94 VAL A CA 1
ATOM 722 C C . VAL A 1 94 ? -16.529 -7.622 6.438 1.00 82.81 94 VAL A C 1
ATOM 724 O O . VAL A 1 94 ? -16.025 -8.186 5.470 1.00 82.81 94 VAL A O 1
ATOM 727 N N . ARG A 1 95 ? -17.421 -6.653 6.307 1.00 89.25 95 ARG A N 1
ATOM 728 C CA . ARG A 1 95 ? -17.832 -6.046 5.051 1.00 89.25 95 ARG A CA 1
ATOM 729 C C . ARG A 1 95 ? -17.706 -4.537 5.187 1.00 89.25 95 ARG A C 1
ATOM 731 O O . ARG A 1 95 ? -18.063 -3.983 6.219 1.00 89.25 95 ARG A O 1
ATOM 738 N N . LEU A 1 96 ? -17.209 -3.882 4.149 1.00 92.06 96 LEU A N 1
ATOM 739 C CA . LEU A 1 96 ? -17.170 -2.428 4.075 1.00 92.06 96 LEU A CA 1
ATOM 740 C C . LEU A 1 96 ? -18.305 -1.948 3.178 1.00 92.06 96 LEU A C 1
ATOM 742 O O . LEU A 1 96 ? -18.457 -2.425 2.054 1.00 92.06 96 LEU A O 1
ATOM 746 N N . GLU A 1 97 ? -19.089 -1.003 3.673 1.00 95.12 97 GLU A N 1
ATOM 747 C CA . GLU A 1 97 ? -20.019 -0.210 2.874 1.00 95.12 97 GLU A CA 1
ATOM 748 C C . GLU A 1 97 ? -19.358 1.141 2.602 1.00 95.12 97 GLU A C 1
ATOM 750 O O . GLU A 1 97 ? -18.990 1.858 3.529 1.00 95.12 97 GLU A O 1
ATOM 755 N N . LEU A 1 98 ? -19.178 1.470 1.329 1.00 96.69 98 LEU A N 1
ATOM 756 C CA . LEU A 1 98 ? -18.596 2.719 0.865 1.00 96.69 98 LEU A CA 1
ATOM 757 C C . LEU A 1 98 ? -19.708 3.610 0.320 1.00 96.69 98 LEU A C 1
ATOM 759 O O . LEU A 1 98 ? -20.456 3.191 -0.566 1.00 96.69 98 LEU A O 1
ATOM 763 N N . LEU A 1 99 ? -19.789 4.835 0.826 1.00 96.94 99 LEU A N 1
ATOM 764 C CA . LEU A 1 99 ? -20.739 5.850 0.387 1.00 96.94 99 LEU A CA 1
ATOM 765 C C . LEU A 1 99 ? -19.969 7.002 -0.250 1.00 96.94 99 LEU A C 1
ATOM 767 O O . LEU A 1 99 ? -19.001 7.491 0.327 1.00 96.94 99 LEU A O 1
ATOM 771 N N . ASN A 1 100 ? -20.404 7.437 -1.430 1.00 95.88 100 ASN A N 1
ATOM 772 C CA . ASN A 1 100 ? -19.770 8.501 -2.210 1.00 95.88 100 ASN A CA 1
ATOM 773 C C . ASN A 1 100 ? -18.261 8.269 -2.457 1.00 95.88 100 ASN A C 1
ATOM 775 O O . ASN A 1 100 ? -17.453 9.194 -2.370 1.00 95.88 100 ASN A O 1
ATOM 779 N N . ALA A 1 101 ? -17.862 7.026 -2.738 1.00 95.94 101 ALA A N 1
ATOM 780 C CA . ALA A 1 101 ? -16.470 6.681 -3.012 1.00 95.94 101 ALA A CA 1
ATOM 781 C C . ALA A 1 101 ? -16.004 7.220 -4.376 1.00 95.94 101 ALA A C 1
ATOM 783 O O . ALA A 1 101 ? -16.812 7.252 -5.303 1.00 95.94 101 ALA A O 1
ATOM 784 N N . PRO A 1 102 ? -14.714 7.570 -4.542 1.00 94.75 102 PRO A N 1
ATOM 785 C CA . PRO A 1 102 ? -14.129 7.893 -5.845 1.00 94.75 102 PRO A CA 1
ATOM 786 C C . PRO A 1 102 ? -14.410 6.804 -6.891 1.00 94.75 102 PRO A C 1
ATOM 788 O O . PRO A 1 102 ? -14.026 5.647 -6.701 1.00 94.75 102 PRO A O 1
ATOM 791 N N . ALA A 1 103 ? -15.055 7.165 -8.005 1.00 93.69 103 ALA A N 1
ATOM 792 C CA . ALA A 1 103 ? -15.408 6.204 -9.053 1.00 93.69 103 ALA A CA 1
ATOM 793 C C . ALA A 1 103 ? -14.181 5.612 -9.774 1.00 93.69 103 ALA A C 1
ATOM 795 O O . ALA A 1 103 ? -14.242 4.471 -10.221 1.00 93.69 103 ALA A O 1
ATOM 796 N N . ASP A 1 104 ? -13.049 6.326 -9.808 1.00 91.94 104 ASP A N 1
ATOM 797 C CA . ASP A 1 104 ? -11.794 5.875 -10.439 1.00 91.94 104 ASP A CA 1
ATOM 798 C C . ASP A 1 104 ? -11.210 4.592 -9.808 1.00 91.94 104 ASP A C 1
ATOM 800 O O . ASP A 1 104 ? -10.368 3.920 -10.405 1.00 91.94 104 ASP A O 1
ATOM 804 N N . ALA A 1 105 ? -11.661 4.222 -8.604 1.00 94.31 105 ALA A N 1
ATOM 805 C CA . ALA A 1 105 ? -11.308 2.961 -7.951 1.00 94.31 105 ALA A CA 1
ATOM 806 C C . ALA A 1 105 ? -12.043 1.731 -8.528 1.00 94.31 105 ALA A C 1
ATOM 808 O O . ALA A 1 105 ? -11.785 0.602 -8.090 1.00 94.31 105 ALA A O 1
ATOM 809 N N . PHE A 1 106 ? -12.960 1.935 -9.479 1.00 95.00 106 PHE A N 1
ATOM 810 C CA . PHE A 1 106 ? -13.849 0.922 -10.040 1.00 95.00 106 PHE A CA 1
ATOM 811 C C . PHE A 1 106 ? -13.711 0.845 -11.565 1.00 95.00 106 PHE A C 1
ATOM 813 O O . PHE A 1 106 ? -13.482 1.843 -12.242 1.00 95.00 106 PHE A O 1
ATOM 820 N N . VAL A 1 107 ? -13.886 -0.357 -12.111 1.00 95.06 107 VAL A N 1
ATOM 821 C CA . VAL A 1 107 ? -13.971 -0.628 -13.550 1.00 95.06 107 VAL A CA 1
ATOM 822 C C . VAL A 1 107 ? -15.255 -1.411 -13.778 1.00 95.06 107 VAL A C 1
ATOM 824 O O . VAL A 1 107 ? -15.446 -2.460 -13.170 1.00 95.06 107 VAL A O 1
ATOM 827 N N . ASP A 1 108 ? -16.158 -0.876 -14.599 1.00 94.31 108 ASP A N 1
ATOM 828 C CA . ASP A 1 108 ? -17.475 -1.471 -14.876 1.00 94.31 108 ASP A CA 1
ATOM 829 C C . ASP A 1 108 ? -18.293 -1.785 -13.604 1.00 94.31 108 ASP A C 1
ATOM 831 O O . ASP A 1 108 ? -19.009 -2.779 -13.522 1.00 94.31 108 ASP A O 1
ATOM 835 N N . GLY A 1 109 ? -18.172 -0.926 -12.585 1.00 91.81 109 GLY A N 1
ATOM 836 C CA . GLY A 1 109 ? -18.844 -1.080 -11.287 1.00 91.81 109 GLY A CA 1
ATOM 837 C C . GLY A 1 109 ? -18.148 -2.035 -10.310 1.00 91.81 109 GLY A C 1
ATOM 838 O O . GLY A 1 109 ? -18.516 -2.076 -9.138 1.00 91.81 109 GLY A O 1
ATOM 839 N N . GLU A 1 110 ? -17.105 -2.743 -10.743 1.00 93.94 110 GLU A N 1
ATOM 840 C CA . GLU A 1 110 ? -16.316 -3.645 -9.907 1.00 93.94 110 GLU A CA 1
ATOM 841 C C . GLU A 1 110 ? -15.056 -2.952 -9.386 1.00 93.94 110 GLU A C 1
ATOM 843 O O . GLU A 1 110 ? -14.288 -2.348 -10.136 1.00 93.94 110 GLU A O 1
ATOM 848 N N . MET A 1 111 ? -14.806 -3.046 -8.079 1.00 95.50 111 MET A N 1
ATOM 849 C CA . MET A 1 111 ? -13.613 -2.444 -7.481 1.00 95.50 111 MET A CA 1
ATOM 850 C C . MET A 1 111 ? -12.341 -3.134 -7.985 1.00 95.50 111 MET A C 1
ATOM 852 O O . MET A 1 111 ? -12.239 -4.367 -7.964 1.00 95.50 111 MET A O 1
ATOM 856 N N . ILE A 1 112 ? -11.329 -2.336 -8.339 1.00 95.00 112 ILE A N 1
ATOM 857 C CA . ILE A 1 112 ? -9.997 -2.838 -8.691 1.00 95.00 112 ILE A CA 1
ATOM 858 C C . ILE A 1 112 ? -9.473 -3.734 -7.557 1.00 95.00 112 ILE A C 1
ATOM 860 O O . ILE A 1 112 ? -9.466 -3.357 -6.383 1.00 95.00 112 ILE A O 1
ATOM 864 N N . ALA A 1 113 ? -9.014 -4.938 -7.910 1.00 93.38 113 ALA A N 1
ATOM 865 C CA . ALA A 1 113 ? -8.663 -5.969 -6.935 1.00 93.38 113 ALA A CA 1
ATOM 866 C C . ALA A 1 113 ? -7.588 -5.519 -5.930 1.00 93.38 113 ALA A C 1
ATOM 868 O O . ALA A 1 113 ? -7.766 -5.734 -4.732 1.00 93.38 113 ALA A O 1
ATOM 869 N N . SER A 1 114 ? -6.537 -4.837 -6.397 1.00 91.69 114 SER A N 1
ATOM 870 C CA . SER A 1 114 ? -5.483 -4.297 -5.531 1.00 91.69 114 SER A CA 1
ATOM 871 C C . SER A 1 114 ? -6.008 -3.222 -4.581 1.00 91.69 114 SER A C 1
ATOM 873 O O . SER A 1 114 ? -5.612 -3.183 -3.422 1.00 91.69 114 SER A O 1
ATOM 875 N N . THR A 1 115 ? -6.938 -2.373 -5.030 1.00 94.75 115 THR A N 1
ATOM 876 C CA . THR A 1 115 ? -7.555 -1.340 -4.184 1.00 94.75 115 THR A CA 1
ATOM 877 C C . THR A 1 115 ? -8.314 -1.974 -3.027 1.00 94.75 115 THR A C 1
ATOM 879 O O . THR A 1 115 ? -8.119 -1.594 -1.874 1.00 94.75 115 THR A O 1
ATOM 882 N N . ARG A 1 116 ? -9.107 -3.014 -3.312 1.00 94.06 116 ARG A N 1
ATOM 883 C CA . ARG A 1 116 ? -9.784 -3.805 -2.279 1.00 94.06 116 ARG A CA 1
ATOM 884 C C . ARG A 1 116 ? -8.787 -4.415 -1.293 1.00 94.06 116 ARG A C 1
ATOM 886 O O . ARG A 1 116 ? -8.987 -4.306 -0.089 1.00 94.06 116 ARG A O 1
ATOM 893 N N . GLU A 1 117 ? -7.726 -5.055 -1.778 1.00 91.94 117 GLU A N 1
ATOM 894 C CA . GLU A 1 117 ? -6.705 -5.671 -0.916 1.00 91.94 117 GLU A CA 1
ATOM 895 C C . GLU A 1 117 ? -6.024 -4.645 0.000 1.00 91.94 117 GLU A C 1
ATOM 897 O O . GLU A 1 117 ? -5.827 -4.911 1.189 1.00 91.94 117 GLU A O 1
ATOM 902 N N . MET A 1 118 ? -5.728 -3.449 -0.517 1.00 93.25 118 MET A N 1
ATOM 903 C CA . MET A 1 118 ? -5.151 -2.357 0.269 1.00 93.25 118 MET A CA 1
ATOM 904 C C . MET A 1 118 ? -6.124 -1.825 1.326 1.00 93.25 118 MET A C 1
ATOM 906 O O . MET A 1 118 ? -5.693 -1.589 2.451 1.00 93.25 118 MET A O 1
ATOM 910 N N . LEU A 1 119 ? -7.424 -1.691 1.019 1.00 93.69 119 LEU A N 1
ATOM 911 C CA . LEU A 1 119 ? -8.434 -1.268 2.002 1.00 93.69 119 LEU A CA 1
ATOM 912 C C . LEU A 1 119 ? -8.456 -2.195 3.220 1.00 93.69 119 LEU A C 1
ATOM 914 O O . LEU A 1 119 ? -8.401 -1.732 4.359 1.00 93.69 119 LEU A O 1
ATOM 918 N N . PHE A 1 120 ? -8.496 -3.508 2.991 1.00 91.25 120 PHE A N 1
ATOM 919 C CA . PHE A 1 120 ? -8.530 -4.470 4.091 1.00 91.25 120 PHE A CA 1
ATOM 920 C C . PHE A 1 120 ? -7.168 -4.628 4.784 1.00 91.25 120 PHE A C 1
ATOM 922 O O . PHE A 1 120 ? -7.134 -4.921 5.977 1.00 91.25 120 PHE A O 1
ATOM 929 N N . SER A 1 121 ? -6.056 -4.387 4.082 1.00 90.62 121 SER A N 1
ATOM 930 C CA . SER A 1 121 ? -4.726 -4.322 4.706 1.00 90.62 121 SER A CA 1
ATOM 931 C C . SER A 1 121 ? -4.614 -3.127 5.655 1.00 90.62 121 SER A C 1
ATOM 933 O O . SER A 1 121 ? -4.201 -3.301 6.797 1.00 90.62 121 SER A O 1
ATOM 935 N N . ALA A 1 122 ? -5.074 -1.944 5.233 1.00 91.81 122 ALA A N 1
ATOM 936 C CA . ALA A 1 122 ? -5.115 -0.755 6.083 1.00 91.81 122 ALA A CA 1
ATOM 937 C C . ALA A 1 122 ? -6.025 -0.955 7.302 1.00 91.81 122 ALA A C 1
ATOM 939 O O . ALA A 1 122 ? -5.649 -0.598 8.415 1.00 91.81 122 ALA A O 1
ATOM 940 N N . LEU A 1 123 ? -7.191 -1.582 7.109 1.00 88.38 123 LEU A N 1
ATOM 941 C CA . LEU A 1 123 ? -8.097 -1.920 8.206 1.00 88.38 123 LEU A CA 1
ATOM 942 C C . LEU A 1 123 ? -7.429 -2.837 9.242 1.00 88.38 123 LEU A C 1
ATOM 944 O O . LEU A 1 123 ? -7.482 -2.556 10.438 1.00 88.38 123 LEU A O 1
ATOM 948 N N . ARG A 1 124 ? -6.778 -3.914 8.780 1.00 86.88 124 ARG A N 1
ATOM 949 C CA . ARG A 1 124 ? -6.023 -4.843 9.633 1.00 86.88 124 ARG A CA 1
ATOM 950 C C . ARG A 1 124 ? -4.941 -4.107 10.420 1.00 86.88 124 ARG A C 1
ATOM 952 O O . ARG A 1 124 ? -4.830 -4.315 11.624 1.00 86.88 124 ARG A O 1
ATOM 959 N N . ASP A 1 125 ? -4.145 -3.281 9.747 1.00 88.94 125 ASP A N 1
ATOM 960 C CA . ASP A 1 125 ? -2.976 -2.638 10.351 1.00 88.94 125 ASP A CA 1
ATOM 961 C C . ASP A 1 125 ? -3.379 -1.592 11.398 1.00 88.94 125 ASP A C 1
ATOM 963 O O . ASP A 1 125 ? -2.763 -1.533 12.463 1.00 88.94 125 ASP A O 1
ATOM 967 N N . ILE A 1 126 ? -4.450 -0.831 11.148 1.00 86.94 126 ILE A N 1
ATOM 968 C CA . ILE A 1 126 ? -4.997 0.139 12.108 1.00 86.94 126 ILE A CA 1
ATOM 969 C C . ILE A 1 126 ? -5.539 -0.573 13.350 1.00 86.94 126 ILE A C 1
ATOM 971 O O . ILE A 1 126 ? -5.176 -0.214 14.467 1.00 86.94 126 ILE A O 1
ATOM 975 N N . VAL A 1 127 ? -6.363 -1.611 13.179 1.00 81.12 127 VAL A N 1
ATOM 976 C CA . VAL A 1 127 ? -6.946 -2.325 14.329 1.00 81.12 127 VAL A CA 1
ATOM 977 C C . VAL A 1 127 ? -5.895 -3.064 15.140 1.00 81.12 127 VAL A C 1
ATOM 979 O O . VAL A 1 127 ? -5.942 -3.041 16.369 1.00 81.12 127 VAL A O 1
ATOM 982 N N . TYR A 1 128 ? -4.924 -3.681 14.469 1.00 82.81 128 TYR A N 1
ATOM 983 C CA . TYR A 1 128 ? -3.826 -4.343 15.156 1.00 82.81 128 TYR A CA 1
ATOM 984 C C . TYR A 1 128 ? -2.990 -3.341 15.963 1.00 82.81 128 TYR A C 1
ATOM 986 O O . TYR A 1 128 ? -2.715 -3.594 17.134 1.00 82.81 128 TYR A O 1
ATOM 994 N N . THR A 1 129 ? -2.669 -2.182 15.377 1.00 84.00 129 THR A N 1
ATOM 995 C CA . THR A 1 129 ? -1.923 -1.099 16.042 1.00 84.00 129 THR A CA 1
ATOM 996 C C . THR A 1 129 ? -2.609 -0.638 17.325 1.00 84.00 129 THR A C 1
ATOM 998 O O . THR A 1 129 ? -1.985 -0.658 18.382 1.00 84.00 129 THR A O 1
ATOM 1001 N N . GLU A 1 130 ? -3.897 -0.291 17.260 1.00 79.38 130 GLU A N 1
ATOM 1002 C CA . GLU A 1 130 ? -4.667 0.123 18.444 1.00 79.38 130 GLU A CA 1
ATOM 1003 C C . GLU A 1 130 ? -4.653 -0.965 19.529 1.00 79.38 130 GLU A C 1
ATOM 1005 O O . GLU A 1 130 ? -4.412 -0.690 20.701 1.00 79.38 130 GLU A O 1
ATOM 1010 N N . SER A 1 131 ? -4.818 -2.234 19.138 1.00 77.31 131 SER A N 1
ATOM 1011 C CA . SER A 1 131 ? -4.844 -3.344 20.095 1.00 77.31 131 SER A CA 1
ATOM 1012 C C . SER A 1 131 ? -3.501 -3.627 20.781 1.00 77.31 131 SER A C 1
ATOM 1014 O O . SER A 1 131 ? -3.485 -4.075 21.930 1.00 77.31 131 SER A O 1
ATOM 1016 N N . GLU A 1 132 ? -2.382 -3.403 20.086 1.00 77.69 132 GLU A N 1
ATOM 1017 C CA . GLU A 1 132 ? -1.037 -3.624 20.628 1.00 77.69 132 GLU A CA 1
ATOM 1018 C C . GLU A 1 132 ? -0.591 -2.459 21.515 1.00 77.69 132 GLU A C 1
ATOM 1020 O O . GLU A 1 132 ? 0.070 -2.710 22.523 1.00 77.69 132 GLU A O 1
ATOM 1025 N N . LEU A 1 133 ? -0.992 -1.220 21.196 1.00 76.06 133 LEU A N 1
ATOM 1026 C CA . LEU A 1 133 ? -0.735 -0.037 22.029 1.00 76.06 133 LEU A CA 1
ATOM 1027 C C . LEU A 1 133 ? -1.420 -0.128 23.400 1.00 76.06 133 LEU A C 1
ATOM 1029 O O . LEU A 1 133 ? -0.837 0.282 24.402 1.00 76.06 133 LEU A O 1
ATOM 1033 N N . ASP A 1 134 ? -2.608 -0.730 23.462 1.00 72.25 134 ASP A N 1
ATOM 1034 C CA . ASP A 1 134 ? -3.298 -1.026 24.725 1.00 72.25 134 ASP A CA 1
ATOM 1035 C C . ASP A 1 134 ? -2.656 -2.191 25.502 1.00 72.25 134 ASP A C 1
ATOM 1037 O O . ASP A 1 134 ? -2.971 -2.439 26.672 1.00 72.25 134 ASP A O 1
ATOM 1041 N N . SER A 1 135 ? -1.763 -2.953 24.865 1.00 71.12 135 SER A N 1
ATOM 1042 C CA . SER A 1 135 ? -1.122 -4.105 25.483 1.00 71.12 135 SER A CA 1
ATOM 1043 C C . SER A 1 135 ? 0.126 -3.685 26.270 1.00 71.12 135 SER A C 1
ATOM 1045 O O . SER A 1 135 ? 1.045 -3.064 25.750 1.00 71.12 135 SER A O 1
ATOM 1047 N N . GLN A 1 136 ? 0.236 -4.116 27.529 1.00 69.06 136 GLN A N 1
ATOM 1048 C CA . GLN A 1 136 ? 1.435 -3.885 28.359 1.00 69.06 136 GLN A CA 1
ATOM 1049 C C . GLN A 1 136 ? 2.678 -4.675 27.897 1.00 69.06 136 GLN A C 1
ATOM 1051 O O . GLN A 1 136 ? 3.670 -4.744 28.618 1.00 69.06 136 GLN A O 1
ATOM 1056 N N . ARG A 1 137 ? 2.626 -5.343 26.738 1.00 73.56 137 ARG A N 1
ATOM 1057 C CA . ARG A 1 137 ? 3.714 -6.211 26.265 1.00 73.56 137 ARG A CA 1
ATOM 1058 C C . ARG A 1 137 ? 4.818 -5.446 25.547 1.00 73.56 137 ARG A C 1
ATOM 1060 O O . ARG A 1 137 ? 5.892 -6.008 25.361 1.00 73.56 137 ARG A O 1
ATOM 1067 N N . ILE A 1 138 ? 4.551 -4.211 25.127 1.00 81.25 138 ILE A N 1
ATOM 1068 C CA . ILE A 1 138 ? 5.444 -3.434 24.273 1.00 81.25 138 ILE A CA 1
ATOM 1069 C C . ILE A 1 138 ? 5.778 -2.119 24.964 1.00 81.25 138 ILE A C 1
ATOM 1071 O O . ILE A 1 138 ? 4.902 -1.303 25.234 1.00 81.25 138 ILE A O 1
ATOM 1075 N N . ASP A 1 139 ? 7.065 -1.908 25.227 1.00 86.50 139 ASP A N 1
ATOM 1076 C CA . ASP A 1 139 ? 7.570 -0.657 25.782 1.00 86.50 139 ASP A CA 1
ATOM 1077 C C . ASP A 1 139 ? 8.150 0.234 24.675 1.00 86.50 139 ASP A C 1
ATOM 1079 O O . ASP A 1 139 ? 9.308 0.101 24.277 1.00 86.50 139 ASP A O 1
ATOM 1083 N N . LEU A 1 140 ? 7.343 1.176 24.186 1.00 90.00 140 LEU A N 1
ATOM 1084 C CA . LEU A 1 140 ? 7.755 2.129 23.150 1.00 90.00 140 LEU A CA 1
ATOM 1085 C C . LEU A 1 140 ? 8.707 3.223 23.654 1.00 90.00 140 LEU A C 1
ATOM 1087 O O . LEU A 1 140 ? 9.163 4.041 22.857 1.00 90.00 140 LEU A O 1
ATOM 1091 N N . SER A 1 141 ? 9.025 3.262 24.953 1.00 93.00 141 SER A N 1
ATOM 1092 C CA . SER A 1 141 ? 9.992 4.221 25.495 1.00 93.00 141 SER A CA 1
ATOM 1093 C C . SER A 1 141 ? 11.449 3.802 25.269 1.00 93.00 141 SER A C 1
ATOM 1095 O O . SER A 1 141 ? 12.358 4.607 25.482 1.00 93.00 141 SER A O 1
ATOM 1097 N N . ASN A 1 142 ? 11.691 2.567 24.808 1.00 94.25 142 ASN A N 1
ATOM 1098 C CA . ASN A 1 142 ? 13.034 2.039 24.596 1.00 94.25 142 ASN A CA 1
ATOM 1099 C C . ASN A 1 142 ? 13.219 1.395 23.204 1.00 94.25 142 ASN A C 1
ATOM 1101 O O . ASN A 1 142 ? 12.272 0.996 22.531 1.00 94.25 142 ASN A O 1
ATOM 1105 N N . SER A 1 143 ? 14.480 1.289 22.770 1.00 97.00 143 SER A N 1
ATOM 1106 C CA . SER A 1 143 ? 14.848 0.782 21.435 1.00 97.00 143 SER A CA 1
ATOM 1107 C C . SER A 1 143 ? 14.420 -0.673 21.190 1.00 97.00 143 SER A C 1
ATOM 1109 O O . SER A 1 143 ? 14.000 -1.024 20.084 1.00 97.00 143 SER A O 1
ATOM 1111 N N . GLN A 1 144 ? 14.500 -1.521 22.222 1.00 94.25 144 GLN A N 1
ATOM 1112 C CA . GLN A 1 144 ? 14.139 -2.934 22.120 1.00 94.25 144 GLN A CA 1
ATOM 1113 C C . GLN A 1 144 ? 12.635 -3.087 21.881 1.00 94.25 144 GLN A C 1
ATOM 1115 O O . GLN A 1 144 ? 12.236 -3.757 20.933 1.00 94.25 144 GLN A O 1
ATOM 1120 N N . GLY A 1 145 ? 11.805 -2.397 22.666 1.00 92.06 145 GLY A N 1
ATOM 1121 C CA . GLY A 1 145 ? 10.357 -2.450 22.509 1.00 92.06 145 GLY A CA 1
ATOM 1122 C C . GLY A 1 145 ? 9.879 -1.842 21.189 1.00 92.06 145 GLY A C 1
ATOM 1123 O O . GLY A 1 145 ? 8.989 -2.409 20.562 1.00 92.06 145 GLY A O 1
ATOM 1124 N N . ILE A 1 146 ? 10.514 -0.774 20.687 1.00 93.50 146 ILE A N 1
ATOM 1125 C CA . ILE A 1 146 ? 10.232 -0.250 19.335 1.00 93.50 146 ILE A CA 1
ATOM 1126 C C . ILE A 1 146 ? 10.562 -1.296 18.256 1.00 93.50 146 ILE A C 1
ATOM 1128 O O . ILE A 1 146 ? 9.789 -1.485 17.316 1.00 93.50 146 ILE A O 1
ATOM 1132 N N . THR A 1 147 ? 11.693 -1.993 18.382 1.00 95.12 147 THR A N 1
ATOM 1133 C CA . THR A 1 147 ? 12.102 -3.035 17.425 1.00 95.12 147 THR A CA 1
ATOM 1134 C C . THR A 1 147 ? 11.122 -4.210 17.430 1.00 95.12 147 THR A C 1
ATOM 1136 O O . THR A 1 147 ? 10.678 -4.648 16.365 1.00 95.12 147 THR A O 1
ATOM 1139 N N . ASP A 1 148 ? 10.731 -4.676 18.618 1.00 92.12 148 ASP A N 1
ATOM 1140 C CA . ASP A 1 148 ? 9.765 -5.765 18.786 1.00 92.12 148 ASP A CA 1
ATOM 1141 C C . ASP A 1 148 ? 8.382 -5.370 18.249 1.00 92.12 148 ASP A C 1
ATOM 1143 O O . ASP A 1 148 ? 7.723 -6.167 17.576 1.00 92.12 148 ASP A O 1
ATOM 1147 N N . TYR A 1 149 ? 7.981 -4.110 18.442 1.00 91.69 149 TYR A N 1
ATOM 1148 C CA . TYR A 1 149 ? 6.752 -3.564 17.876 1.00 91.69 149 TYR A CA 1
ATOM 1149 C C . TYR A 1 149 ? 6.744 -3.601 16.345 1.00 91.69 149 TYR A C 1
ATOM 1151 O O . TYR A 1 149 ? 5.823 -4.156 15.743 1.00 91.69 149 TYR A O 1
ATOM 1159 N N . VAL A 1 150 ? 7.794 -3.082 15.696 1.00 93.62 150 VAL A N 1
ATOM 1160 C CA . VAL A 1 150 ? 7.921 -3.116 14.228 1.00 93.62 150 VAL A CA 1
ATOM 1161 C C . VAL A 1 150 ? 7.903 -4.557 13.713 1.00 93.62 150 VAL A C 1
ATOM 1163 O O . VAL A 1 150 ? 7.224 -4.858 12.728 1.00 93.62 150 VAL A O 1
ATOM 1166 N N . PHE A 1 151 ? 8.596 -5.473 14.393 1.00 93.31 151 PHE A N 1
ATOM 1167 C CA . PHE A 1 151 ? 8.572 -6.893 14.050 1.00 93.31 151 PHE A CA 1
ATOM 1168 C C . PHE A 1 151 ? 7.159 -7.487 14.147 1.00 93.31 151 PHE A C 1
ATOM 1170 O O . PHE A 1 151 ? 6.733 -8.217 13.247 1.00 93.31 151 PHE A O 1
ATOM 1177 N N . HIS A 1 152 ? 6.406 -7.170 15.202 1.00 90.75 152 HIS A N 1
ATOM 1178 C CA . HIS A 1 152 ? 5.033 -7.636 15.381 1.00 90.75 152 HIS A CA 1
ATOM 1179 C C . HIS A 1 152 ? 4.074 -7.094 14.319 1.00 90.75 152 HIS A C 1
ATOM 1181 O O . HIS A 1 152 ? 3.302 -7.885 13.773 1.00 90.75 152 HIS A O 1
ATOM 1187 N N . LEU A 1 153 ? 4.190 -5.816 13.939 1.00 90.62 153 LEU A N 1
ATOM 1188 C CA . LEU A 1 153 ? 3.434 -5.230 12.826 1.00 90.62 153 LEU A CA 1
ATOM 1189 C C . LEU A 1 153 ? 3.684 -5.991 11.515 1.00 90.62 153 LEU A C 1
ATOM 1191 O O . LEU A 1 153 ? 2.743 -6.455 10.869 1.00 90.62 153 LEU A O 1
ATOM 1195 N N . LEU A 1 154 ? 4.954 -6.190 11.145 1.00 93.50 154 LEU A N 1
ATOM 1196 C CA . LEU A 1 154 ? 5.327 -6.897 9.913 1.00 93.50 154 LEU A CA 1
ATOM 1197 C C . LEU A 1 154 ? 4.894 -8.373 9.937 1.00 93.50 154 LEU A C 1
ATOM 1199 O O . LEU A 1 154 ? 4.410 -8.914 8.937 1.00 93.50 154 LEU A O 1
ATOM 1203 N N . ARG A 1 155 ? 5.009 -9.031 11.095 1.00 90.88 155 ARG A N 1
ATOM 1204 C CA . ARG A 1 155 ? 4.540 -10.408 11.286 1.00 90.88 155 ARG A CA 1
ATOM 1205 C C . ARG A 1 155 ? 3.023 -10.512 11.128 1.00 90.88 155 ARG A C 1
ATOM 1207 O O . ARG A 1 155 ? 2.563 -11.397 10.409 1.00 90.88 155 ARG A O 1
ATOM 1214 N N . ASN A 1 156 ? 2.257 -9.615 11.752 1.00 87.44 156 ASN A N 1
ATOM 1215 C CA . ASN A 1 156 ? 0.799 -9.563 11.612 1.00 87.44 156 ASN A CA 1
ATOM 1216 C C . ASN A 1 156 ? 0.384 -9.294 10.157 1.00 87.44 156 ASN A C 1
ATOM 1218 O O . ASN A 1 156 ? -0.544 -9.914 9.634 1.00 87.44 156 ASN A O 1
ATOM 1222 N N . ALA A 1 157 ? 1.153 -8.452 9.463 1.00 89.75 157 ALA A N 1
ATOM 1223 C CA . ALA A 1 157 ? 0.966 -8.171 8.049 1.00 89.75 157 ALA A CA 1
ATOM 1224 C C . ALA A 1 157 ? 1.320 -9.342 7.111 1.00 89.75 157 ALA A C 1
ATOM 1226 O O . ALA A 1 157 ? 1.070 -9.256 5.907 1.00 89.75 157 ALA A O 1
ATOM 1227 N N . ARG A 1 158 ? 1.860 -10.446 7.651 1.00 89.69 158 ARG A N 1
ATOM 1228 C CA . ARG A 1 158 ? 2.321 -11.639 6.919 1.00 89.69 158 ARG A CA 1
ATOM 1229 C C . ARG A 1 158 ? 3.397 -11.325 5.870 1.00 89.69 158 ARG A C 1
ATOM 1231 O O . ARG A 1 158 ? 3.491 -12.011 4.853 1.00 89.69 158 ARG A O 1
ATOM 1238 N N . THR A 1 159 ? 4.216 -10.299 6.113 1.00 91.50 159 THR A N 1
ATOM 1239 C CA . THR A 1 159 ? 5.298 -9.892 5.198 1.00 91.50 159 THR A CA 1
ATOM 1240 C C . THR A 1 159 ? 6.603 -10.641 5.465 1.00 91.50 159 THR A C 1
ATOM 1242 O O . THR A 1 159 ? 7.408 -10.826 4.554 1.00 91.50 159 THR A O 1
ATOM 1245 N N . LEU A 1 160 ? 6.798 -11.134 6.691 1.00 92.00 160 LEU A N 1
ATOM 1246 C CA . LEU A 1 160 ? 7.960 -11.933 7.077 1.00 92.00 160 LEU A CA 1
ATOM 1247 C C . LEU A 1 160 ? 7.757 -13.403 6.680 1.00 92.00 160 LEU A C 1
ATOM 1249 O O . LEU A 1 160 ? 6.900 -14.091 7.237 1.00 92.00 160 LEU A O 1
ATOM 1253 N N . ARG A 1 161 ? 8.557 -13.896 5.726 1.00 90.12 161 ARG A N 1
ATOM 1254 C CA . ARG A 1 161 ? 8.528 -15.291 5.254 1.00 90.12 161 ARG A CA 1
ATOM 1255 C C . ARG A 1 161 ? 9.793 -16.030 5.697 1.00 90.12 161 ARG A C 1
ATOM 1257 O O . ARG A 1 161 ? 10.885 -15.719 5.233 1.00 90.12 161 ARG A O 1
ATOM 1264 N N . ALA A 1 162 ? 9.644 -17.007 6.592 1.00 90.81 162 ALA A N 1
ATOM 1265 C CA . ALA A 1 162 ? 10.760 -17.828 7.061 1.00 90.81 162 ALA A CA 1
ATOM 1266 C C . ALA A 1 162 ? 11.267 -18.779 5.962 1.00 90.81 162 ALA A C 1
ATOM 1268 O O . ALA A 1 162 ? 10.477 -19.287 5.169 1.00 90.81 162 ALA A O 1
ATOM 1269 N N . GLY A 1 163 ? 12.579 -19.033 5.938 1.00 91.62 163 GLY A N 1
ATOM 1270 C CA . GLY A 1 163 ? 13.206 -19.970 4.996 1.00 91.62 163 GLY A CA 1
ATOM 1271 C C . GLY A 1 163 ? 13.309 -19.470 3.550 1.00 91.62 163 GLY A C 1
ATOM 1272 O O . GLY A 1 163 ? 13.606 -20.260 2.660 1.00 91.62 163 GLY A O 1
ATOM 1273 N N . VAL A 1 164 ? 13.052 -18.181 3.303 1.00 91.19 164 VAL A N 1
ATOM 1274 C CA . VAL A 1 164 ? 13.240 -17.549 1.991 1.00 91.19 164 VAL A CA 1
ATOM 1275 C C . VAL A 1 164 ? 14.611 -16.880 1.952 1.00 91.19 164 VAL A C 1
ATOM 1277 O O . VAL A 1 164 ? 14.930 -16.077 2.828 1.00 91.19 164 VAL A O 1
ATOM 1280 N N . GLU A 1 165 ? 15.404 -17.191 0.925 1.00 94.12 165 GLU A N 1
ATOM 1281 C CA . GLU A 1 165 ? 16.694 -16.535 0.693 1.00 94.12 165 GLU A CA 1
ATOM 1282 C C . GLU A 1 165 ? 16.529 -15.017 0.480 1.00 94.12 165 GLU A C 1
ATOM 1284 O O . GLU A 1 165 ? 15.542 -14.588 -0.135 1.00 94.12 165 GLU A O 1
ATOM 1289 N N . PRO A 1 166 ? 17.475 -14.178 0.945 1.00 95.56 166 PRO A N 1
ATOM 1290 C CA . PRO A 1 166 ? 17.374 -12.729 0.807 1.00 95.56 166 PRO A CA 1
ATOM 1291 C C . PRO A 1 166 ? 17.278 -12.289 -0.659 1.00 95.56 166 PRO A C 1
ATOM 1293 O O . PRO A 1 166 ? 18.233 -12.397 -1.425 1.00 95.56 166 PRO A O 1
ATOM 1296 N N . LYS A 1 167 ? 16.119 -11.746 -1.043 1.00 95.56 167 LYS A N 1
ATOM 1297 C CA . LYS A 1 167 ? 15.871 -11.249 -2.407 1.00 95.56 167 LYS A CA 1
ATOM 1298 C C . LYS A 1 167 ? 15.093 -9.936 -2.483 1.00 95.56 167 LYS A C 1
ATOM 1300 O O . LYS A 1 167 ? 14.725 -9.512 -3.573 1.00 95.56 167 LYS A O 1
ATOM 1305 N N . MET A 1 168 ? 14.827 -9.290 -1.350 1.00 96.94 168 MET A N 1
ATOM 1306 C CA . MET A 1 168 ? 14.076 -8.034 -1.298 1.00 96.94 168 MET A CA 1
ATOM 1307 C C . MET A 1 168 ? 15.005 -6.829 -1.467 1.00 96.94 168 MET A C 1
ATOM 1309 O O . MET A 1 168 ? 15.960 -6.668 -0.711 1.00 96.94 168 MET A O 1
ATOM 1313 N N . VAL A 1 169 ? 14.692 -5.958 -2.425 1.00 98.25 169 VAL A N 1
ATOM 1314 C CA . VAL A 1 169 ? 15.412 -4.704 -2.674 1.00 98.25 169 VAL A CA 1
ATOM 1315 C C . VAL A 1 169 ? 14.517 -3.526 -2.318 1.00 98.25 169 VAL A C 1
ATOM 1317 O O . VAL A 1 169 ? 13.443 -3.344 -2.892 1.00 98.25 169 VAL A O 1
ATOM 1320 N N . VAL A 1 170 ? 14.978 -2.701 -1.380 1.00 98.31 170 VAL A N 1
ATOM 1321 C CA . VAL A 1 170 ? 14.307 -1.451 -1.016 1.00 98.31 170 VAL A CA 1
ATOM 1322 C C . VAL A 1 170 ? 14.726 -0.356 -2.000 1.00 98.31 170 VAL A C 1
ATOM 1324 O O . VAL A 1 170 ? 15.914 -0.079 -2.158 1.00 98.31 170 VAL A O 1
ATOM 1327 N N . CYS A 1 171 ? 13.761 0.269 -2.676 1.00 97.88 171 CYS A N 1
ATOM 1328 C CA . CYS A 1 171 ? 13.995 1.360 -3.622 1.00 97.88 171 CYS A CA 1
ATOM 1329 C C . CYS A 1 171 ? 13.421 2.677 -3.089 1.00 97.88 171 CYS A C 1
ATOM 1331 O O . CYS A 1 171 ? 12.213 2.796 -2.869 1.00 97.88 171 CYS A O 1
ATOM 1333 N N . TRP A 1 172 ? 14.280 3.687 -2.950 1.00 97.88 172 TRP A N 1
ATOM 1334 C CA . TRP A 1 172 ? 13.911 5.038 -2.524 1.00 97.88 172 TRP A CA 1
ATOM 1335 C C . TRP A 1 172 ? 14.172 6.069 -3.619 1.00 97.88 172 TRP A C 1
ATOM 1337 O O . TRP A 1 172 ? 15.057 5.899 -4.456 1.00 97.88 172 TRP A O 1
ATOM 1347 N N . GLY A 1 173 ? 13.402 7.156 -3.592 1.00 95.56 173 GLY A N 1
ATOM 1348 C CA . GLY A 1 173 ? 13.598 8.313 -4.456 1.00 95.56 173 GLY A CA 1
ATOM 1349 C C . GLY A 1 173 ? 12.393 9.251 -4.456 1.00 95.56 173 GLY A C 1
ATOM 1350 O O . GLY A 1 173 ? 11.437 9.046 -3.710 1.00 95.56 173 GLY A O 1
ATOM 1351 N N . GLY A 1 174 ? 12.448 10.290 -5.290 1.00 93.94 174 GLY A N 1
ATOM 1352 C CA . GLY A 1 174 ? 11.442 11.354 -5.311 1.00 93.94 174 GLY A CA 1
ATOM 1353 C C . GLY A 1 174 ? 10.052 10.904 -5.780 1.00 93.94 174 GLY A C 1
ATOM 1354 O O . GLY A 1 174 ? 9.916 10.061 -6.675 1.00 93.94 174 GLY A O 1
ATOM 1355 N N . HIS A 1 175 ? 9.012 11.519 -5.203 1.00 90.75 175 HIS A N 1
ATOM 1356 C CA . HIS A 1 175 ? 7.624 11.386 -5.665 1.00 90.75 175 HIS A CA 1
ATOM 1357 C C . HIS A 1 175 ? 7.381 12.169 -6.969 1.00 90.75 175 HIS A C 1
ATOM 1359 O O . HIS A 1 175 ? 6.622 11.715 -7.825 1.00 90.75 175 HIS A O 1
ATOM 1365 N N . SER A 1 176 ? 8.079 13.299 -7.140 1.00 91.81 176 SER A N 1
ATOM 1366 C CA . SER A 1 176 ? 8.054 14.154 -8.327 1.00 91.81 176 SER A CA 1
ATOM 1367 C C . SER A 1 176 ? 9.419 14.109 -9.002 1.00 91.81 176 SER A C 1
ATOM 1369 O O . SER A 1 176 ? 10.417 14.552 -8.438 1.00 91.81 176 SER A O 1
ATOM 1371 N N . ILE A 1 177 ? 9.460 13.490 -10.178 1.00 94.62 177 ILE A N 1
ATOM 1372 C CA . ILE A 1 177 ? 10.672 13.260 -10.965 1.00 94.62 177 ILE A CA 1
ATOM 1373 C C . ILE A 1 177 ? 10.367 13.495 -12.436 1.00 94.62 177 ILE A C 1
ATOM 1375 O O . ILE A 1 177 ? 9.219 13.362 -12.876 1.00 94.62 177 ILE A O 1
ATOM 1379 N N . ASN A 1 178 ? 11.393 13.816 -13.214 1.00 97.00 178 ASN A N 1
ATOM 1380 C CA . ASN A 1 178 ? 11.201 14.054 -14.638 1.00 97.00 178 ASN A CA 1
ATOM 1381 C C . ASN A 1 178 ? 10.972 12.734 -15.412 1.00 97.00 178 ASN A C 1
ATOM 1383 O O . ASN A 1 178 ? 11.104 11.616 -14.899 1.00 97.00 178 ASN A O 1
ATOM 1387 N N . SER A 1 179 ? 10.610 12.854 -16.691 1.00 97.19 179 SER A N 1
ATOM 1388 C CA . SER A 1 179 ? 10.323 11.688 -17.538 1.00 97.19 179 SER A CA 1
ATOM 1389 C C . SER A 1 179 ? 11.537 10.787 -17.782 1.00 97.19 179 SER A C 1
ATOM 1391 O O . SER A 1 179 ? 11.365 9.585 -17.998 1.00 97.19 179 SER A O 1
ATOM 1393 N N . GLU A 1 180 ? 12.747 11.342 -17.788 1.00 98.38 180 GLU A N 1
ATOM 1394 C CA . GLU A 1 180 ? 13.984 10.588 -17.986 1.00 98.38 180 GLU A CA 1
ATOM 1395 C C . GLU A 1 180 ? 14.290 9.721 -16.760 1.00 98.38 180 GLU A C 1
ATOM 1397 O O . GLU A 1 180 ? 14.435 8.504 -16.889 1.00 98.38 180 GLU A O 1
ATOM 1402 N N . GLU A 1 181 ? 14.237 10.309 -15.565 1.00 98.44 181 GLU A N 1
ATOM 1403 C CA . GLU A 1 181 ? 14.369 9.612 -14.284 1.00 98.44 181 GLU A CA 1
ATOM 1404 C C . GLU A 1 181 ? 13.297 8.526 -14.134 1.00 98.44 181 GLU A C 1
ATOM 1406 O O . GLU A 1 181 ? 13.599 7.380 -13.793 1.00 98.44 181 GLU A O 1
ATOM 1411 N N . TYR A 1 182 ? 12.037 8.825 -14.475 1.00 97.88 182 TYR A N 1
ATOM 1412 C CA . TYR A 1 182 ? 10.969 7.827 -14.416 1.00 97.88 182 TYR A CA 1
ATOM 1413 C C . TYR A 1 182 ? 11.218 6.648 -15.369 1.00 97.88 182 TYR A C 1
ATOM 1415 O O . TYR A 1 182 ? 10.999 5.491 -15.001 1.00 97.88 182 TYR A O 1
ATOM 1423 N N . LYS A 1 183 ? 11.717 6.893 -16.589 1.00 98.44 183 LYS A N 1
ATOM 1424 C CA . LYS A 1 183 ? 12.120 5.818 -17.515 1.00 98.44 183 LYS A CA 1
ATOM 1425 C C . LYS A 1 183 ? 13.295 5.013 -16.961 1.00 98.44 183 LYS A C 1
ATOM 1427 O O . LYS A 1 183 ? 13.266 3.785 -17.051 1.00 98.44 183 LYS A O 1
ATOM 1432 N N . TYR A 1 184 ? 14.280 5.678 -16.364 1.00 98.62 184 TYR A N 1
ATOM 1433 C CA . TYR A 1 184 ? 15.436 5.023 -15.764 1.00 98.62 184 TYR A CA 1
ATOM 1434 C C . TYR A 1 184 ? 15.036 4.107 -14.602 1.00 98.62 184 TYR A C 1
ATOM 1436 O O . TYR A 1 184 ? 15.444 2.949 -14.569 1.00 98.62 184 TYR A O 1
ATOM 1444 N N . THR A 1 185 ? 14.144 4.554 -13.713 1.00 98.44 185 THR A N 1
ATOM 1445 C CA . THR A 1 185 ? 13.673 3.732 -12.582 1.00 98.44 185 THR A CA 1
ATOM 1446 C C . THR A 1 185 ? 12.965 2.454 -13.048 1.00 98.44 185 THR A C 1
ATOM 1448 O O . THR A 1 185 ? 13.178 1.386 -12.476 1.00 98.44 185 THR A O 1
ATOM 1451 N N . LYS A 1 186 ? 12.192 2.519 -14.146 1.00 98.62 186 LYS A N 1
ATOM 1452 C CA . LYS A 1 186 ? 11.605 1.330 -14.788 1.00 98.62 186 LYS A CA 1
ATOM 1453 C C . LYS A 1 186 ? 12.674 0.395 -15.348 1.00 98.62 186 LYS A C 1
ATOM 1455 O O . LYS A 1 186 ? 12.528 -0.817 -15.228 1.00 98.62 186 LYS A O 1
ATOM 1460 N N . LYS A 1 187 ? 13.738 0.931 -15.955 1.00 98.69 187 LYS A N 1
ATOM 1461 C CA . LYS A 1 187 ? 14.859 0.123 -16.459 1.00 98.69 187 LYS A CA 1
ATOM 1462 C C . LYS A 1 187 ? 15.574 -0.596 -15.314 1.00 98.69 187 LYS A C 1
ATOM 1464 O O . LYS A 1 187 ? 15.785 -1.797 -15.410 1.00 98.69 187 LYS A O 1
ATOM 1469 N N . VAL A 1 188 ? 15.864 0.104 -14.216 1.00 98.69 188 VAL A N 1
ATOM 1470 C CA . VAL A 1 188 ? 16.454 -0.501 -13.010 1.00 98.69 188 VAL A CA 1
ATOM 1471 C C . VAL A 1 188 ? 15.554 -1.606 -12.460 1.00 98.69 188 VAL A C 1
ATOM 1473 O O . VAL A 1 188 ? 16.017 -2.724 -12.267 1.00 98.69 188 VAL A O 1
ATOM 1476 N N . GLY A 1 189 ? 14.256 -1.339 -12.289 1.00 98.69 189 GLY A N 1
ATOM 1477 C CA . GLY A 1 189 ? 13.299 -2.357 -11.851 1.00 98.69 189 GLY A CA 1
ATOM 1478 C C . GLY A 1 189 ? 13.258 -3.583 -12.765 1.00 98.69 189 GLY A C 1
ATOM 1479 O O . GLY A 1 189 ? 13.195 -4.710 -12.285 1.00 98.69 189 GLY A O 1
ATOM 1480 N N . HIS A 1 190 ? 13.354 -3.377 -14.081 1.00 98.75 190 HIS A N 1
ATOM 1481 C CA . HIS A 1 190 ? 13.441 -4.470 -15.048 1.00 98.75 190 HIS A CA 1
ATOM 1482 C C . HIS A 1 190 ? 14.683 -5.340 -14.823 1.00 98.75 190 HIS A C 1
ATOM 1484 O O . HIS A 1 190 ? 14.573 -6.560 -14.749 1.00 98.75 190 HIS A O 1
ATOM 1490 N N . GLU A 1 191 ? 15.853 -4.723 -14.662 1.00 98.75 191 GLU A N 1
ATOM 1491 C CA . GLU A 1 191 ? 17.106 -5.440 -14.404 1.00 98.75 191 GLU A CA 1
ATOM 1492 C C . GLU A 1 191 ? 17.089 -6.210 -13.077 1.00 98.75 191 GLU A C 1
ATOM 1494 O O . GLU A 1 191 ? 17.597 -7.333 -13.012 1.00 98.75 191 GLU A O 1
ATOM 1499 N N . LEU A 1 192 ? 16.480 -5.642 -12.033 1.00 98.62 192 LEU A N 1
ATOM 1500 C CA . LEU A 1 192 ? 16.284 -6.324 -10.751 1.00 98.62 192 LEU A CA 1
ATOM 1501 C C . LEU A 1 192 ? 15.366 -7.543 -10.910 1.00 98.62 192 LEU A C 1
ATOM 1503 O O . LEU A 1 192 ? 15.722 -8.648 -10.500 1.00 98.62 192 LEU A O 1
ATOM 1507 N N . GLY A 1 193 ? 14.222 -7.377 -11.579 1.00 98.38 193 GLY A N 1
ATOM 1508 C CA . GLY A 1 193 ? 13.280 -8.474 -11.791 1.00 98.38 193 GLY A CA 1
ATOM 1509 C C . GLY A 1 193 ? 13.832 -9.596 -12.680 1.00 98.38 193 GLY A C 1
ATOM 1510 O O . GLY A 1 193 ? 13.501 -10.758 -12.462 1.00 98.38 193 GLY A O 1
ATOM 1511 N N . LEU A 1 194 ? 14.738 -9.303 -13.626 1.00 98.50 194 LEU A N 1
ATOM 1512 C CA . LEU A 1 194 ? 15.401 -10.339 -14.438 1.00 98.50 194 LEU A CA 1
ATOM 1513 C C . LEU A 1 194 ? 16.291 -11.266 -13.598 1.00 98.50 194 LEU A C 1
ATOM 1515 O O . LEU A 1 194 ? 16.623 -12.357 -14.054 1.00 98.50 194 LEU A O 1
ATOM 1519 N N . ARG A 1 195 ? 16.660 -10.835 -12.387 1.00 98.12 195 ARG A N 1
ATOM 1520 C CA . ARG A 1 195 ? 17.473 -11.570 -11.409 1.00 98.12 195 ARG A CA 1
ATOM 1521 C C . ARG A 1 195 ? 16.635 -12.143 -10.265 1.00 98.12 195 ARG A C 1
ATOM 1523 O O . ARG A 1 195 ? 17.187 -12.530 -9.244 1.00 98.12 195 ARG A O 1
ATOM 1530 N N . SER A 1 196 ? 15.314 -12.203 -10.434 1.00 97.19 196 SER A N 1
ATOM 1531 C CA . SER A 1 196 ? 14.378 -12.723 -9.430 1.00 97.19 196 SER A CA 1
ATOM 1532 C C . SER A 1 196 ? 14.366 -11.951 -8.106 1.00 97.19 196 SER A C 1
ATOM 1534 O O . SER A 1 196 ? 14.033 -12.519 -7.068 1.00 97.19 196 SER A O 1
ATOM 1536 N N . LEU A 1 197 ? 14.724 -10.664 -8.135 1.00 98.12 197 LEU A N 1
ATOM 1537 C CA . LEU A 1 197 ? 14.669 -9.796 -6.960 1.00 98.12 197 LEU A CA 1
ATOM 1538 C C . LEU A 1 197 ? 13.278 -9.170 -6.817 1.00 98.12 197 LEU A C 1
ATOM 1540 O O . LEU A 1 197 ? 12.676 -8.745 -7.809 1.00 98.12 197 LEU A O 1
ATOM 1544 N N . ASP A 1 198 ? 12.792 -9.104 -5.580 1.00 97.38 198 ASP A N 1
ATOM 1545 C CA . ASP A 1 198 ? 11.532 -8.468 -5.200 1.00 97.38 198 ASP A CA 1
ATOM 1546 C C . ASP A 1 198 ? 11.763 -6.983 -4.881 1.00 97.38 198 ASP A C 1
ATOM 1548 O O . ASP A 1 198 ? 12.861 -6.578 -4.494 1.00 97.38 198 ASP A O 1
ATOM 1552 N N . ILE A 1 199 ? 10.721 -6.160 -5.017 1.00 98.12 199 ILE A N 1
ATOM 1553 C CA . ILE A 1 199 ? 10.801 -4.705 -4.830 1.00 98.12 199 ILE A CA 1
ATOM 1554 C C . ILE A 1 199 ? 9.969 -4.279 -3.620 1.00 98.12 199 ILE A C 1
ATOM 1556 O O . ILE A 1 199 ? 8.790 -4.611 -3.529 1.00 98.12 199 ILE A O 1
ATOM 1560 N N . CYS A 1 200 ? 10.565 -3.473 -2.743 1.00 97.62 200 CYS A N 1
ATOM 1561 C CA . CYS A 1 200 ? 9.885 -2.749 -1.671 1.00 97.62 200 CYS A CA 1
ATOM 1562 C C . CYS A 1 200 ? 10.068 -1.236 -1.877 1.00 97.62 200 CYS A C 1
ATOM 1564 O O . CYS A 1 200 ? 11.181 -0.775 -2.131 1.00 97.62 200 CYS A O 1
ATOM 1566 N N . THR A 1 201 ? 8.990 -0.449 -1.795 1.00 96.69 201 THR A N 1
ATOM 1567 C CA . THR A 1 201 ? 9.023 1.020 -1.939 1.00 96.69 201 THR A CA 1
ATOM 1568 C C . THR A 1 201 ? 8.147 1.694 -0.880 1.00 96.69 201 THR A C 1
ATOM 1570 O O . THR A 1 201 ? 7.378 1.036 -0.187 1.00 96.69 201 THR A O 1
ATOM 1573 N N . GLY A 1 202 ? 8.240 3.023 -0.770 1.00 91.69 202 GLY A N 1
ATOM 1574 C CA . GLY A 1 202 ? 7.440 3.821 0.169 1.00 91.69 202 GLY A CA 1
ATOM 1575 C C . GLY A 1 202 ? 5.973 4.048 -0.217 1.00 91.69 202 GLY A C 1
ATOM 1576 O O . GLY A 1 202 ? 5.297 4.774 0.499 1.00 91.69 202 GLY A O 1
ATOM 1577 N N . CYS A 1 203 ? 5.483 3.440 -1.308 1.00 86.56 203 CYS A N 1
ATOM 1578 C CA . CYS A 1 203 ? 4.177 3.709 -1.932 1.00 86.56 203 CYS A CA 1
ATOM 1579 C C . CYS A 1 203 ? 4.018 5.158 -2.450 1.00 86.56 203 CYS A C 1
ATOM 1581 O O . CYS A 1 203 ? 4.349 6.127 -1.783 1.00 86.56 203 CYS A O 1
ATOM 1583 N N . GLY A 1 204 ? 3.495 5.333 -3.668 1.00 87.00 204 GLY A N 1
ATOM 1584 C CA . GLY A 1 204 ? 3.267 6.661 -4.261 1.00 87.00 204 GLY A CA 1
ATOM 1585 C C . GLY A 1 204 ? 3.782 6.801 -5.698 1.00 87.00 204 GLY A C 1
ATOM 1586 O O . GLY A 1 204 ? 4.132 5.801 -6.333 1.00 87.00 204 GLY A O 1
ATOM 1587 N N . PRO A 1 205 ? 3.794 8.025 -6.261 1.00 89.56 205 PRO A N 1
ATOM 1588 C CA . PRO A 1 205 ? 4.230 8.271 -7.633 1.00 89.56 205 PRO A CA 1
ATOM 1589 C C . PRO A 1 205 ? 5.765 8.259 -7.782 1.00 89.56 205 PRO A C 1
ATOM 1591 O O . PRO A 1 205 ? 6.513 7.914 -6.866 1.00 89.56 205 PRO A O 1
ATOM 1594 N N . GLY A 1 206 ? 6.246 8.574 -8.988 1.00 91.44 206 GLY A N 1
ATOM 1595 C CA . GLY A 1 206 ? 7.678 8.698 -9.266 1.00 91.44 206 GLY A CA 1
ATOM 1596 C C . GLY A 1 206 ? 8.463 7.405 -9.031 1.00 91.44 206 GLY A C 1
ATOM 1597 O O . GLY A 1 206 ? 8.082 6.332 -9.526 1.00 91.44 206 GLY A O 1
ATOM 1598 N N . VAL A 1 207 ? 9.564 7.509 -8.278 1.00 94.62 207 VAL A N 1
ATOM 1599 C CA . VAL A 1 207 ? 10.466 6.379 -7.983 1.00 94.62 207 VAL A CA 1
ATOM 1600 C C . VAL A 1 207 ? 9.766 5.287 -7.178 1.00 94.62 207 VAL A C 1
ATOM 1602 O O . VAL A 1 207 ? 10.128 4.124 -7.294 1.00 94.62 207 VAL A O 1
ATOM 1605 N N . MET A 1 208 ? 8.713 5.607 -6.428 1.00 93.38 208 MET A N 1
ATOM 1606 C CA . MET A 1 208 ? 7.984 4.608 -5.639 1.00 93.38 208 MET A CA 1
ATOM 1607 C C . MET A 1 208 ? 7.100 3.695 -6.507 1.00 93.38 208 MET A C 1
ATOM 1609 O O . MET A 1 208 ? 6.709 2.622 -6.052 1.00 93.38 208 MET A O 1
ATOM 1613 N N . LYS A 1 209 ? 6.848 4.068 -7.776 1.00 95.19 209 LYS A N 1
ATOM 1614 C CA . LYS A 1 209 ? 6.060 3.290 -8.756 1.00 95.19 209 LYS A CA 1
ATOM 1615 C C . LYS A 1 209 ? 6.896 2.696 -9.891 1.00 95.19 209 LYS A C 1
ATOM 1617 O O . LYS A 1 209 ? 6.582 1.622 -10.402 1.00 95.19 209 LYS A O 1
ATOM 1622 N N . GLY A 1 210 ? 7.909 3.420 -10.364 1.00 97.19 210 GLY A N 1
ATOM 1623 C CA . GLY A 1 210 ? 8.678 3.057 -11.559 1.00 97.19 210 GLY A CA 1
ATOM 1624 C C . GLY A 1 210 ? 9.342 1.670 -11.504 1.00 97.19 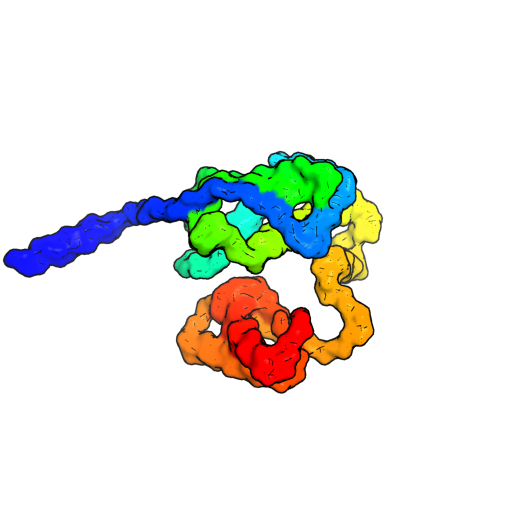210 GLY A C 1
ATOM 1625 O O . GLY A 1 210 ? 9.066 0.852 -12.387 1.00 97.19 210 GLY A O 1
ATOM 1626 N N . PRO A 1 211 ? 10.150 1.355 -10.474 1.00 98.50 211 PRO A N 1
ATOM 1627 C CA . PRO A 1 211 ? 10.823 0.066 -10.337 1.00 98.50 211 PRO A CA 1
ATOM 1628 C C . PRO A 1 211 ? 9.850 -1.114 -10.320 1.00 98.50 211 PRO A C 1
ATOM 1630 O O . PRO A 1 211 ? 10.083 -2.093 -11.022 1.00 98.50 211 PRO A O 1
ATOM 1633 N N . MET A 1 212 ? 8.714 -0.989 -9.621 1.00 97.75 212 MET A N 1
ATOM 1634 C CA . MET A 1 212 ? 7.683 -2.035 -9.592 1.00 97.75 212 MET A CA 1
ATOM 1635 C C . MET A 1 212 ? 7.176 -2.353 -11.003 1.00 97.75 212 MET A C 1
ATOM 1637 O O . MET A 1 212 ? 7.180 -3.510 -11.405 1.00 97.75 212 MET A O 1
ATOM 1641 N N . LYS A 1 213 ? 6.846 -1.330 -11.808 1.00 97.44 213 LYS A N 1
ATOM 1642 C CA . LYS A 1 213 ? 6.399 -1.537 -13.199 1.00 97.44 213 LYS A CA 1
ATOM 1643 C C . LYS A 1 213 ? 7.444 -2.247 -14.063 1.00 97.44 213 LYS A C 1
ATOM 1645 O O . LYS A 1 213 ? 7.083 -3.042 -14.926 1.00 97.44 213 LYS A O 1
ATOM 1650 N N . GLY A 1 214 ? 8.726 -1.937 -13.871 1.00 98.06 214 GLY A N 1
ATOM 1651 C CA . GLY A 1 214 ? 9.818 -2.605 -14.581 1.00 98.06 214 GLY A CA 1
ATOM 1652 C C . GLY A 1 214 ? 9.967 -4.071 -14.180 1.00 98.06 214 GLY A C 1
ATOM 1653 O O . GLY A 1 214 ? 10.045 -4.946 -15.052 1.00 98.06 214 GLY A O 1
ATOM 1654 N N . ALA A 1 215 ? 9.962 -4.317 -12.868 1.00 98.44 215 ALA A N 1
ATOM 1655 C CA . ALA A 1 215 ? 10.104 -5.636 -12.267 1.00 98.44 215 ALA A CA 1
ATOM 1656 C C . ALA A 1 215 ? 8.951 -6.563 -12.661 1.00 98.44 215 ALA A C 1
ATOM 1658 O O . ALA A 1 215 ? 9.221 -7.685 -13.069 1.00 98.44 215 ALA A O 1
ATOM 1659 N N . THR A 1 216 ? 7.699 -6.083 -12.687 1.00 98.12 216 THR A N 1
ATOM 1660 C CA . THR A 1 216 ? 6.536 -6.880 -13.122 1.00 98.12 216 THR A CA 1
ATOM 1661 C C . THR A 1 216 ? 6.738 -7.497 -14.510 1.00 98.12 216 THR A C 1
ATOM 1663 O O . THR A 1 216 ? 6.491 -8.685 -14.709 1.00 98.12 216 THR A O 1
ATOM 1666 N N . ILE A 1 217 ? 7.240 -6.722 -15.481 1.00 97.88 217 ILE A N 1
ATOM 1667 C CA . ILE A 1 217 ? 7.504 -7.236 -16.836 1.00 97.88 217 ILE A CA 1
ATOM 1668 C C . ILE A 1 217 ? 8.650 -8.253 -16.829 1.00 97.88 217 ILE A C 1
ATOM 1670 O O . ILE A 1 217 ? 8.622 -9.229 -17.576 1.00 97.88 217 ILE A O 1
ATOM 1674 N N . ALA A 1 218 ? 9.680 -8.027 -16.016 1.00 98.25 218 ALA A N 1
ATOM 1675 C CA . ALA A 1 218 ? 10.821 -8.928 -15.934 1.00 98.25 218 ALA A CA 1
ATOM 1676 C C . ALA A 1 218 ? 10.486 -10.250 -15.227 1.00 98.25 218 ALA A C 1
ATOM 1678 O O . ALA A 1 218 ? 10.851 -11.307 -15.734 1.00 98.25 218 ALA A O 1
ATOM 1679 N N . HIS A 1 219 ? 9.734 -10.207 -14.125 1.00 98.44 219 HIS A N 1
ATOM 1680 C CA . HIS A 1 219 ? 9.218 -11.392 -13.438 1.00 98.44 219 HIS A CA 1
ATOM 1681 C C . HIS A 1 219 ? 8.360 -12.242 -14.374 1.00 98.44 219 HIS A C 1
ATOM 1683 O O . HIS A 1 219 ? 8.563 -13.452 -14.451 1.00 98.44 219 HIS A O 1
ATOM 1689 N N . ALA A 1 220 ? 7.497 -11.611 -15.179 1.00 97.94 220 ALA A N 1
ATOM 1690 C CA . ALA A 1 220 ? 6.712 -12.314 -16.192 1.00 97.94 220 ALA A CA 1
ATOM 1691 C C . ALA A 1 220 ? 7.595 -13.009 -17.249 1.00 97.94 220 ALA A C 1
ATOM 1693 O O . ALA A 1 220 ? 7.343 -14.165 -17.592 1.00 97.94 220 ALA A O 1
ATOM 1694 N N . LYS A 1 221 ? 8.668 -12.356 -17.730 1.00 97.75 221 LYS A N 1
ATOM 1695 C CA . LYS A 1 221 ? 9.645 -12.976 -18.654 1.00 97.75 221 LYS A CA 1
ATOM 1696 C C . LYS A 1 221 ? 10.343 -14.188 -18.035 1.00 97.75 221 LYS A C 1
ATOM 1698 O O . LYS A 1 221 ? 10.544 -15.182 -18.725 1.00 97.75 221 LYS A O 1
ATOM 1703 N N . GLN A 1 222 ? 10.682 -14.107 -16.749 1.00 97.81 222 GLN A N 1
ATOM 1704 C CA . GLN A 1 222 ? 11.329 -15.188 -16.000 1.00 97.81 222 GLN A CA 1
ATOM 1705 C C . GLN A 1 222 ? 10.346 -16.247 -15.481 1.00 97.81 222 GLN A C 1
ATOM 1707 O O . GLN A 1 222 ? 10.764 -17.201 -14.832 1.00 97.81 222 GLN A O 1
ATOM 1712 N N . ARG A 1 223 ? 9.042 -16.102 -15.770 1.00 96.75 223 ARG A N 1
ATOM 1713 C CA . ARG A 1 223 ? 7.966 -16.976 -15.272 1.00 96.75 223 ARG A CA 1
ATOM 1714 C C . ARG A 1 223 ? 7.959 -17.110 -13.744 1.00 96.75 223 ARG A C 1
ATOM 1716 O O . ARG A 1 223 ? 7.618 -18.163 -13.212 1.00 96.75 223 ARG A O 1
ATOM 1723 N N . ILE A 1 224 ? 8.327 -16.041 -13.045 1.00 94.75 224 ILE A N 1
ATOM 1724 C CA . ILE A 1 224 ? 8.262 -15.975 -11.585 1.00 94.75 224 ILE A CA 1
ATOM 1725 C C . ILE A 1 224 ? 6.803 -15.751 -11.188 1.00 94.75 224 ILE A C 1
ATOM 1727 O O . ILE A 1 224 ? 6.140 -14.864 -11.726 1.00 94.75 224 ILE A O 1
ATOM 1731 N N . VAL A 1 225 ? 6.311 -16.572 -10.261 1.00 89.94 225 VAL A N 1
ATOM 1732 C CA . VAL A 1 225 ? 4.949 -16.511 -9.719 1.00 89.94 225 VAL A CA 1
ATOM 1733 C C . VAL A 1 225 ? 5.039 -16.344 -8.204 1.00 89.94 225 VAL A C 1
ATOM 1735 O O . VAL A 1 225 ? 5.822 -17.049 -7.564 1.00 89.94 225 VAL A O 1
ATOM 1738 N N . GLY A 1 226 ? 4.224 -15.450 -7.641 1.00 73.75 226 GLY A N 1
ATOM 1739 C CA . GLY A 1 226 ? 4.145 -15.169 -6.201 1.00 73.75 226 GLY A CA 1
ATOM 1740 C C . GLY A 1 226 ? 4.464 -13.723 -5.868 1.00 73.75 226 GLY A C 1
ATOM 1741 O O . GLY A 1 226 ? 4.727 -13.490 -4.664 1.00 73.75 226 GLY A O 1
#

Organism: NCBI:txid1194405

InterPro domains:
  IPR027820 Pyrimidine/purine nucleotide 5'-monophosphate nucleosidase, N-terminal [PF14793] (26-132)
  IPR037153 Pyrimidine/purine nucleotide 5'-monophosphate nucleosidase PpnN-like superfamily [G3DSA:3.30.1850.10] (10-134)
  IPR052341 LOG family pyrimidine/purine nucleotide 5'-monophosphatases [PTHR43393] (69-224)

pLDDT: mean 83.97, std 17.24, range [31.39, 98.75]

Sequence (226 aa):
MFTILMLDCIALMENRMIPRQVINATVSPKGSLETLSQREVQQLSAAGSGSTYTLFRQCALAILNTGAHVDNAKTILEAYESFEVRIHQQDRGVRLELLNAPADAFVDGEMIASTREMLFSALRDIVYTESELDSQRIDLSNSQGITDYVFHLLRNARTLRAGVEPKMVVCWGGHSINSEEYKYTKKVGHELGLRSLDICTGCGPGVMKGPMKGATIAHAKQRIVG

Secondary structure (DSSP, 8-state):
-HHHHHHHHHHTTS-------EEEEEE---GGGS---HHHHHHHHHTTSHHHHHHHHHHHHHHHTTT-S---HHHHHHHTTT-EEEEEEETTEEEEEEEEEEGGGEETTEEPHHHHHHHHHHHHHHHHHHHHHTSTT--TTSHHHHHHHHHHHHHHTT---TT--S-EEE----SS--HHHHHHHHHHHHHHHTTT-EEE--SSSGGGTHHHHHHHHHHHHTT---